Protein AF-A0A1Q9NQ92-F1 (afdb_monomer)

Solvent-accessible surface area (backbone atoms only — not comparable to full-atom values): 10234 Å² total; per-residue (Å²): 131,84,76,80,77,66,77,66,47,80,67,36,69,67,84,85,72,80,72,54,91,53,100,68,76,60,47,76,57,70,84,68,67,67,90,78,45,31,39,32,42,32,38,29,37,62,79,36,66,36,30,57,55,41,47,64,58,51,36,50,50,38,64,77,36,49,90,51,38,44,52,38,37,36,24,55,42,76,92,43,44,67,62,83,65,72,94,63,80,86,64,61,66,74,73,89,58,76,53,53,75,43,55,57,46,50,68,72,57,41,54,44,62,63,59,53,40,29,25,27,36,36,35,23,55,92,48,22,29,56,35,46,20,23,52,45,77,31,46,84,45,71,94,68,48,84,42,54,49,44,59,55,44,53,54,24,56,77,68,74,48,88,70,81,46,64,45,83,52,62,59,50,53,41,57,128

Nearest PDB structures (foldseek):
  2cvb-assembly1_A  TM=7.098E-01  e=5.828E-10  Thermus thermophilus HB8
  2b5y-assembly1_A  TM=7.052E-01  e=3.049E-04  Bacillus subtilis
  4tr4-assembly1_A  TM=6.370E-01  e=1.023E-04  Mus musculus
  9h48-assembly1_A  TM=5.264E-01  e=1.241E-04  Mus musculus
  3fkf-assembly1_D  TM=6.258E-01  e=1.113E-02  Bacteroides fragilis NCTC 9343

Radius of gyration: 15.55 Å; Cα contacts (8 Å, |Δi|>4): 315; chains: 1; bounding box: 39×49×39 Å

Sequence (176 aa):
MSLLVFLMKIGDDLIIFDRLKSSLYYRKHDFVTGAWKHLVLIFLHPKCQFSKKIIEELNYIQIRFNEHIEIIGLQIPLNAITNNFTNSNDQEINNNLNFKILDNVPIEIIAKYEISIIPQALVFKNKKLVYKGAINDNPLEPEKIKHHYLTEVLEKIMRNLKFVPFYPPIGTKLEN

pLDDT: mean 82.67, std 18.42, range [35.81, 98.56]

Structure (mmCIF, N/CA/C/O backbone):
data_AF-A0A1Q9NQ92-F1
#
_entry.id   AF-A0A1Q9NQ92-F1
#
loop_
_atom_site.group_PDB
_atom_site.id
_atom_site.type_symbol
_atom_site.label_atom_id
_atom_site.label_alt_id
_atom_site.label_comp_id
_atom_site.label_asym_id
_atom_site.label_entity_id
_atom_site.label_seq_id
_atom_site.pdbx_PDB_ins_code
_atom_site.Cartn_x
_atom_site.Cartn_y
_atom_site.Cartn_z
_atom_site.occupancy
_atom_site.B_iso_or_equiv
_atom_site.auth_seq_id
_atom_site.auth_comp_id
_atom_site.auth_asym_id
_atom_site.auth_atom_id
_atom_site.pdbx_PDB_model_num
ATOM 1 N N . MET A 1 1 ? -7.977 -31.310 -9.281 1.00 39.22 1 MET A N 1
ATOM 2 C CA . MET A 1 1 ? -8.198 -30.717 -7.946 1.00 39.22 1 MET A CA 1
ATOM 3 C C . MET A 1 1 ? -8.207 -29.209 -8.150 1.00 39.22 1 MET A C 1
ATOM 5 O O . MET A 1 1 ? -7.150 -28.637 -8.368 1.00 39.22 1 MET A O 1
ATOM 9 N N . SER A 1 2 ? -9.391 -28.600 -8.275 1.00 37.31 2 SER A N 1
ATOM 10 C CA . SER A 1 2 ? -9.513 -27.159 -8.538 1.00 37.31 2 SER A CA 1
ATOM 11 C C . SER A 1 2 ? -8.993 -26.402 -7.322 1.00 37.31 2 SER A C 1
ATOM 13 O O . SER A 1 2 ? -9.604 -26.480 -6.257 1.00 37.31 2 SER A O 1
ATOM 15 N N . LEU A 1 3 ? -7.864 -25.702 -7.459 1.00 40.69 3 LEU A N 1
ATOM 16 C CA . LEU A 1 3 ? -7.490 -24.674 -6.498 1.00 40.69 3 LEU A CA 1
ATOM 17 C C . LEU A 1 3 ? -8.587 -23.610 -6.555 1.00 40.69 3 LEU A C 1
ATOM 19 O O . LEU A 1 3 ? -8.708 -22.889 -7.543 1.00 40.69 3 LEU A O 1
ATOM 23 N N . LEU A 1 4 ? -9.417 -23.545 -5.512 1.00 42.97 4 LEU A N 1
ATOM 24 C CA . LEU A 1 4 ? -10.210 -22.355 -5.247 1.00 42.97 4 LEU A CA 1
ATOM 25 C C . LEU A 1 4 ? -9.204 -21.214 -5.075 1.00 42.97 4 LEU A C 1
ATOM 27 O O . LEU A 1 4 ? -8.501 -21.146 -4.066 1.00 42.97 4 LEU A O 1
ATOM 31 N N . VAL A 1 5 ? -9.087 -20.361 -6.088 1.00 54.12 5 VAL A N 1
ATOM 32 C CA . VAL A 1 5 ? -8.317 -19.127 -5.976 1.00 54.12 5 VAL A CA 1
ATOM 33 C C . VAL A 1 5 ? -9.093 -18.246 -5.005 1.00 54.12 5 VAL A C 1
ATOM 35 O O . VAL A 1 5 ? -10.195 -17.789 -5.307 1.00 54.12 5 VAL A O 1
ATOM 38 N N . PHE A 1 6 ? -8.569 -18.103 -3.789 1.00 59.38 6 PHE A N 1
ATOM 39 C CA . PHE A 1 6 ? -9.121 -17.189 -2.800 1.00 59.38 6 PHE A CA 1
ATOM 40 C C . PHE A 1 6 ? -8.839 -15.764 -3.277 1.00 59.38 6 PHE A C 1
ATOM 42 O O . PHE A 1 6 ? -7.684 -15.354 -3.359 1.00 59.38 6 PHE A O 1
ATOM 49 N N . LEU A 1 7 ? -9.906 -15.061 -3.643 1.00 71.12 7 LEU A N 1
ATOM 50 C CA . LEU A 1 7 ? -9.873 -13.704 -4.172 1.00 71.12 7 LEU A CA 1
ATOM 51 C C . LEU A 1 7 ? -10.109 -12.714 -3.027 1.00 71.12 7 LEU A C 1
ATOM 53 O O . LEU A 1 7 ? -11.206 -12.721 -2.463 1.00 71.12 7 LEU A O 1
ATOM 57 N N . MET A 1 8 ? -9.104 -11.903 -2.670 1.00 85.75 8 MET A N 1
ATOM 58 C CA . MET A 1 8 ? -9.193 -10.987 -1.530 1.00 85.75 8 MET A CA 1
ATOM 59 C C . MET A 1 8 ? -10.115 -9.790 -1.800 1.00 85.75 8 MET A C 1
ATOM 61 O O . MET A 1 8 ? -9.857 -8.953 -2.664 1.00 85.75 8 MET A O 1
ATOM 65 N N . LYS A 1 9 ? -11.159 -9.655 -0.986 1.00 92.06 9 LYS A N 1
ATOM 66 C CA . LYS A 1 9 ? -12.220 -8.651 -1.102 1.00 92.06 9 LYS A CA 1
ATOM 67 C C . LYS A 1 9 ? -12.279 -7.738 0.114 1.00 92.06 9 LYS A C 1
ATOM 69 O O . LYS A 1 9 ? -11.769 -8.036 1.191 1.00 92.06 9 LYS A O 1
ATOM 74 N N . ILE A 1 10 ? -12.945 -6.599 -0.054 1.00 94.88 10 ILE A N 1
ATOM 75 C CA . ILE A 1 10 ? -13.286 -5.713 1.063 1.00 94.88 10 ILE A CA 1
ATOM 76 C C . ILE A 1 10 ? -14.052 -6.517 2.123 1.00 94.88 10 ILE A C 1
ATOM 78 O O . ILE A 1 10 ? -15.024 -7.198 1.804 1.00 94.88 10 ILE A O 1
ATOM 82 N N . GLY A 1 11 ? -13.613 -6.428 3.377 1.00 93.69 11 GLY A N 1
ATOM 83 C CA . GLY A 1 11 ? -14.119 -7.212 4.503 1.00 93.69 11 GLY A CA 1
ATOM 84 C C . GLY A 1 11 ? -13.330 -8.492 4.797 1.00 93.69 11 GLY A C 1
ATOM 85 O O . GLY A 1 11 ? -13.538 -9.086 5.859 1.00 93.69 11 GLY A O 1
ATOM 86 N N . ASP A 1 12 ? -12.402 -8.897 3.931 1.00 92.62 12 ASP A N 1
ATOM 87 C CA . ASP A 1 12 ? -11.538 -10.041 4.211 1.00 92.62 12 ASP A CA 1
ATOM 88 C C . ASP A 1 12 ? -10.504 -9.711 5.285 1.00 92.62 12 ASP A C 1
ATOM 90 O O . ASP A 1 12 ? -10.106 -8.558 5.484 1.00 92.62 12 ASP A O 1
ATOM 94 N N . ASP A 1 13 ? -10.081 -10.747 6.002 1.00 90.19 13 ASP A N 1
ATOM 95 C CA . ASP A 1 13 ? -9.064 -10.628 7.035 1.00 90.19 13 ASP A CA 1
ATOM 96 C C . ASP A 1 13 ? -7.668 -10.435 6.440 1.00 90.19 13 ASP A C 1
ATOM 98 O O . ASP A 1 13 ? -7.316 -11.006 5.408 1.00 90.19 13 ASP A O 1
ATOM 102 N N . LEU A 1 14 ? -6.848 -9.658 7.145 1.00 88.19 14 LEU A N 1
ATOM 103 C CA . LEU A 1 14 ? -5.422 -9.525 6.889 1.00 88.19 14 LEU A CA 1
ATOM 104 C C . LEU A 1 14 ? -4.772 -10.911 6.806 1.00 88.19 14 LEU A C 1
ATOM 106 O O . LEU A 1 14 ? -4.834 -11.702 7.751 1.00 88.19 14 LEU A O 1
ATOM 110 N N . ILE A 1 15 ? -4.088 -11.176 5.696 1.00 84.81 15 ILE A N 1
ATOM 111 C CA . ILE A 1 15 ? -3.348 -12.418 5.500 1.00 84.81 15 ILE A CA 1
ATOM 112 C C . ILE A 1 15 ? -1.990 -12.263 6.180 1.00 84.81 15 ILE A C 1
ATOM 114 O O . ILE A 1 15 ? -1.120 -11.529 5.714 1.00 84.81 15 ILE A O 1
ATOM 118 N N . ILE A 1 16 ? -1.807 -12.962 7.296 1.00 71.62 16 ILE A N 1
ATOM 119 C CA . ILE A 1 16 ? -0.539 -12.980 8.031 1.00 71.62 16 ILE A CA 1
ATOM 120 C C . ILE A 1 16 ? 0.418 -13.965 7.349 1.00 71.62 16 ILE A C 1
ATOM 122 O O . ILE A 1 16 ? 0.023 -15.079 7.002 1.00 71.62 16 ILE A O 1
ATOM 126 N N . PHE A 1 17 ? 1.679 -13.572 7.181 1.00 70.25 17 PHE A N 1
ATOM 127 C CA . PHE A 1 17 ? 2.733 -14.423 6.632 1.00 70.25 17 PHE A CA 1
ATOM 128 C C . PHE A 1 17 ? 4.022 -14.290 7.453 1.00 70.25 17 PHE A C 1
ATOM 130 O O . PHE A 1 17 ? 4.443 -13.189 7.782 1.00 70.25 17 PHE A O 1
ATOM 137 N N . ASP A 1 18 ? 4.639 -15.429 7.785 1.00 56.34 18 ASP A N 1
ATOM 138 C CA . ASP A 1 18 ? 5.741 -15.533 8.763 1.00 56.34 18 ASP A CA 1
ATOM 139 C C . ASP A 1 18 ? 7.148 -15.588 8.119 1.00 56.34 18 ASP A C 1
ATOM 141 O O . ASP A 1 18 ? 8.107 -16.037 8.745 1.00 56.34 18 ASP A O 1
ATOM 145 N N . ARG A 1 19 ? 7.313 -15.201 6.847 1.00 51.47 19 ARG A N 1
ATOM 146 C CA . ARG A 1 19 ? 8.596 -15.376 6.138 1.00 51.47 19 ARG A CA 1
ATOM 147 C C . ARG A 1 19 ? 8.991 -14.173 5.302 1.00 51.47 19 ARG A C 1
ATOM 149 O O . ARG A 1 19 ? 8.616 -14.098 4.137 1.00 51.47 19 ARG A O 1
ATOM 156 N N . LEU A 1 20 ? 9.834 -13.315 5.866 1.00 51.12 20 LEU A N 1
ATOM 157 C CA . LEU A 1 20 ? 10.654 -12.367 5.114 1.00 51.12 20 LEU A CA 1
ATOM 158 C C . LEU A 1 20 ? 12.074 -12.415 5.675 1.00 51.12 20 LEU A C 1
ATOM 160 O O . LEU A 1 20 ? 12.278 -12.483 6.883 1.00 51.12 20 LEU A O 1
ATOM 164 N N . LYS A 1 21 ? 13.057 -12.473 4.779 1.00 38.94 21 LYS A N 1
ATOM 165 C CA . LYS A 1 21 ? 14.461 -12.784 5.081 1.00 38.94 21 LYS A CA 1
ATOM 166 C C . LYS A 1 21 ? 15.296 -11.531 5.397 1.00 38.94 21 LYS A C 1
ATOM 168 O O . LYS A 1 21 ? 16.507 -11.562 5.201 1.00 38.94 21 LYS A O 1
ATOM 173 N N . SER A 1 22 ? 14.675 -10.441 5.853 1.00 39.91 22 SER A N 1
ATOM 174 C CA . SER A 1 22 ? 15.387 -9.256 6.346 1.00 39.91 22 SER A CA 1
ATOM 175 C C . SER A 1 22 ? 15.465 -9.286 7.875 1.00 39.91 22 SER A C 1
ATOM 177 O O . SER A 1 22 ? 14.692 -9.967 8.544 1.00 39.91 22 SER A O 1
ATOM 179 N N . SER A 1 23 ? 16.428 -8.571 8.446 1.00 35.81 23 SER A N 1
ATOM 180 C CA . SER A 1 23 ? 16.732 -8.494 9.884 1.00 35.81 23 SER A CA 1
ATOM 181 C C . SER A 1 23 ? 15.588 -7.972 10.777 1.00 35.81 23 SER A C 1
ATOM 183 O O . SER A 1 23 ? 15.764 -7.870 11.990 1.00 35.81 23 SER A O 1
ATOM 185 N N . LEU A 1 24 ? 14.409 -7.689 10.213 1.00 41.94 24 LEU A N 1
ATOM 186 C CA . LEU A 1 24 ? 13.166 -7.403 10.921 1.00 41.94 24 LEU A CA 1
ATOM 187 C C . LEU A 1 24 ? 12.203 -8.590 10.789 1.00 41.94 24 LEU A C 1
ATOM 189 O O . LEU A 1 24 ? 11.412 -8.686 9.852 1.00 41.94 24 LEU A O 1
ATOM 193 N N . TYR A 1 25 ? 12.247 -9.489 11.771 1.00 41.66 25 TYR A N 1
ATOM 194 C CA . TYR A 1 25 ? 11.224 -10.515 11.944 1.00 41.66 25 TYR A CA 1
ATOM 195 C C . TYR A 1 25 ? 9.915 -9.847 12.375 1.00 41.66 25 TYR A C 1
ATOM 197 O O . TYR A 1 25 ? 9.734 -9.602 13.563 1.00 41.66 25 TYR A O 1
ATOM 205 N N . TYR A 1 26 ? 8.994 -9.598 11.443 1.00 46.09 26 TYR A N 1
ATOM 206 C CA . TYR A 1 26 ? 7.586 -9.486 11.815 1.00 46.09 26 TYR A CA 1
ATOM 207 C C . TYR A 1 26 ? 7.093 -10.888 12.162 1.00 46.09 26 TYR A C 1
ATOM 209 O O . TYR A 1 26 ? 6.835 -11.711 11.284 1.00 46.09 26 TYR A O 1
ATOM 217 N N . ARG A 1 27 ? 7.005 -11.191 13.455 1.00 50.34 27 ARG A N 1
ATOM 218 C CA . ARG A 1 27 ? 6.269 -12.370 13.913 1.00 50.34 27 ARG A CA 1
ATOM 219 C C . ARG A 1 27 ? 4.782 -12.077 13.740 1.00 50.34 27 ARG A C 1
ATOM 221 O O . ARG A 1 27 ? 4.351 -10.938 13.893 1.00 50.34 27 ARG A O 1
ATOM 228 N N . LYS A 1 28 ? 3.958 -13.116 13.581 1.00 48.12 28 LYS A N 1
ATOM 229 C CA . LYS A 1 28 ? 2.501 -13.059 13.820 1.00 48.12 28 LYS A CA 1
ATOM 230 C C . LYS A 1 28 ? 2.105 -12.205 15.040 1.00 48.12 28 LYS A C 1
ATOM 232 O O . LYS A 1 28 ? 1.021 -11.640 15.047 1.00 48.12 28 LYS A O 1
ATOM 237 N N . HIS A 1 29 ? 2.970 -12.099 16.052 1.00 43.72 29 HIS A N 1
ATOM 238 C CA . HIS A 1 29 ? 2.788 -11.268 17.242 1.00 43.72 29 HIS A CA 1
ATOM 239 C C . HIS A 1 29 ? 2.795 -9.749 16.972 1.00 43.72 29 HIS A C 1
ATOM 241 O O . HIS A 1 29 ? 2.001 -9.037 17.574 1.00 43.72 29 HIS A O 1
ATOM 247 N N . ASP A 1 30 ? 3.590 -9.256 16.021 1.00 53.62 30 ASP A N 1
ATOM 248 C CA . ASP A 1 30 ? 3.722 -7.817 15.731 1.00 53.62 30 ASP A CA 1
ATOM 249 C C . ASP A 1 30 ? 2.479 -7.252 15.025 1.00 53.62 30 ASP A C 1
ATOM 251 O O . ASP A 1 30 ? 2.124 -6.092 15.201 1.00 53.62 30 ASP A O 1
ATOM 255 N N . PHE A 1 31 ? 1.734 -8.106 14.315 1.00 53.66 31 PHE A N 1
ATOM 256 C CA . PHE A 1 31 ? 0.388 -7.800 13.813 1.00 53.66 31 PHE A CA 1
ATOM 257 C C . PHE A 1 31 ? -0.713 -8.027 14.860 1.00 53.66 31 PHE A C 1
ATOM 259 O O . PHE A 1 31 ? -1.897 -7.914 14.533 1.00 53.66 31 PHE A O 1
ATOM 266 N N . VAL A 1 32 ? -0.371 -8.470 16.077 1.00 50.75 32 VAL A N 1
ATOM 267 C CA . VAL A 1 32 ? -1.335 -8.983 17.064 1.00 50.75 32 VAL A CA 1
ATOM 268 C C . VAL A 1 32 ? -1.295 -8.267 18.417 1.00 50.75 32 VAL A C 1
ATOM 270 O O . VAL A 1 32 ? -2.297 -8.317 19.130 1.00 50.75 32 VAL A O 1
ATOM 273 N N . THR A 1 33 ? -0.230 -7.543 18.765 1.00 44.72 33 THR A N 1
ATOM 274 C CA . THR A 1 33 ? -0.124 -6.890 20.080 1.00 44.72 33 THR A CA 1
ATOM 275 C C . THR A 1 33 ? 0.356 -5.443 20.003 1.00 44.72 33 THR A C 1
ATOM 277 O O . THR A 1 33 ? 1.548 -5.166 19.941 1.00 44.72 33 THR A O 1
ATOM 280 N N . GLY A 1 34 ? -0.600 -4.518 20.075 1.00 48.47 34 GLY A N 1
ATOM 281 C CA . GLY A 1 34 ? -0.402 -3.083 20.279 1.00 48.47 34 GLY A CA 1
ATOM 282 C C . GLY A 1 34 ? -1.750 -2.361 20.226 1.00 48.47 34 GLY A C 1
ATOM 283 O O . GLY A 1 34 ? -2.695 -2.889 19.645 1.00 48.47 34 GLY A O 1
ATOM 284 N N . ALA A 1 35 ? -1.880 -1.1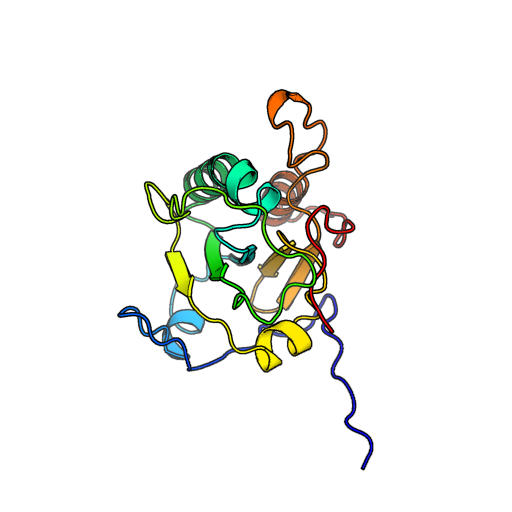81 20.841 1.00 52.34 35 ALA A N 1
ATOM 285 C CA . ALA A 1 35 ? -3.036 -0.308 20.617 1.00 52.34 35 ALA A CA 1
ATOM 286 C C . ALA A 1 35 ? -3.166 -0.065 19.099 1.00 52.34 35 ALA A C 1
ATOM 288 O O . ALA A 1 35 ? -2.243 0.447 18.470 1.00 52.34 35 ALA A O 1
ATOM 289 N N . TRP A 1 36 ? -4.236 -0.575 18.489 1.00 60.94 36 TRP A N 1
ATOM 290 C CA . TRP A 1 36 ? -4.220 -0.967 17.079 1.00 60.94 36 TRP A CA 1
ATOM 291 C C . TRP A 1 36 ? -4.242 0.232 16.138 1.00 60.94 36 TRP A C 1
ATOM 293 O O . TRP A 1 36 ? -5.297 0.811 15.876 1.00 60.94 36 TRP A O 1
ATOM 303 N N . LYS A 1 37 ? -3.085 0.544 15.560 1.00 75.06 37 LYS A N 1
ATOM 304 C CA . LYS A 1 37 ? -3.014 1.375 14.362 1.00 75.06 37 LYS A CA 1
ATOM 305 C C . LYS A 1 37 ? -3.660 0.636 13.188 1.00 75.06 37 LYS A C 1
ATOM 307 O O . LYS A 1 37 ? -3.570 -0.588 13.082 1.00 75.06 37 LYS A O 1
ATOM 312 N N . HIS A 1 38 ? -4.345 1.358 12.307 1.00 90.62 38 HIS A N 1
ATOM 313 C CA . HIS A 1 38 ? -4.769 0.804 11.024 1.00 90.62 38 HIS A CA 1
ATOM 314 C C . HIS A 1 38 ? -3.527 0.471 10.198 1.00 90.62 38 HIS A C 1
ATOM 316 O O . HIS A 1 38 ? -2.578 1.250 10.147 1.00 90.62 38 HIS A O 1
ATOM 322 N N . LEU A 1 39 ? -3.520 -0.692 9.561 1.00 92.50 39 LEU A N 1
ATOM 323 C CA . LEU A 1 39 ? -2.362 -1.146 8.803 1.00 92.50 39 LEU A CA 1
ATOM 324 C C . LEU A 1 39 ? -2.530 -0.762 7.337 1.00 92.50 39 LEU A C 1
ATOM 326 O O . LEU A 1 39 ? -3.580 -1.013 6.750 1.00 92.50 39 LEU A O 1
ATOM 330 N N . VAL A 1 40 ? -1.493 -0.193 6.740 1.00 95.88 40 VAL A N 1
ATOM 331 C CA . VAL A 1 40 ? -1.448 0.141 5.319 1.00 95.88 40 VAL A CA 1
ATOM 332 C C . VAL A 1 40 ? -0.317 -0.652 4.679 1.00 95.88 40 VAL A C 1
ATOM 334 O O . VAL A 1 40 ? 0.854 -0.403 4.946 1.00 95.88 40 VAL A O 1
ATOM 337 N N . LEU A 1 41 ? -0.659 -1.616 3.833 1.00 95.62 41 LEU A N 1
ATOM 338 C CA . LEU A 1 41 ? 0.312 -2.358 3.037 1.00 95.62 41 LEU A CA 1
ATOM 339 C C . LEU A 1 41 ? 0.484 -1.671 1.685 1.00 95.62 41 LEU A C 1
ATOM 341 O O . LEU A 1 41 ? -0.508 -1.404 1.007 1.00 95.62 41 LEU A O 1
ATOM 345 N N . ILE A 1 42 ? 1.726 -1.421 1.279 1.00 97.06 42 ILE A N 1
ATOM 346 C CA . ILE A 1 42 ? 2.048 -0.847 -0.030 1.00 97.06 42 ILE A CA 1
ATOM 347 C C . ILE A 1 42 ? 2.903 -1.834 -0.813 1.00 97.06 42 ILE A C 1
ATOM 349 O O . ILE A 1 42 ? 4.079 -2.009 -0.511 1.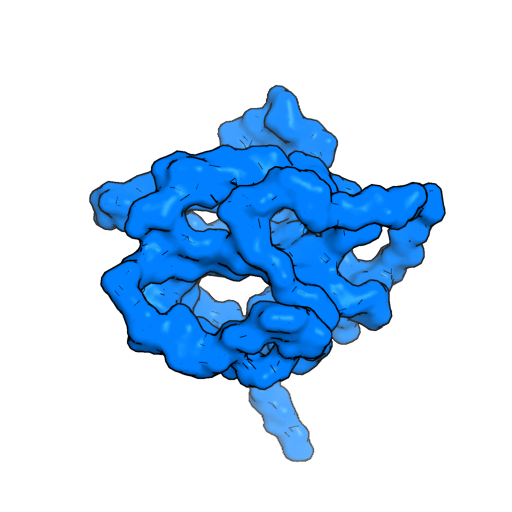00 97.06 42 ILE A O 1
ATOM 353 N N . PHE A 1 43 ? 2.342 -2.444 -1.850 1.00 95.50 43 PHE A N 1
ATOM 354 C CA . PHE A 1 43 ? 3.113 -3.281 -2.765 1.00 95.50 43 PHE A CA 1
ATOM 355 C C . PHE A 1 43 ? 3.886 -2.401 -3.743 1.00 95.50 43 PHE A C 1
ATOM 357 O O . PHE A 1 43 ? 3.299 -1.532 -4.389 1.00 95.50 43 PHE A O 1
ATOM 364 N N . LEU A 1 44 ? 5.199 -2.601 -3.834 1.00 93.88 44 LEU A N 1
ATOM 365 C CA . LEU A 1 44 ? 6.112 -1.743 -4.591 1.00 93.88 44 LEU A CA 1
ATOM 366 C C . LEU A 1 44 ? 7.317 -2.522 -5.128 1.00 93.88 44 LEU A C 1
ATOM 368 O O . LEU A 1 44 ? 7.547 -3.670 -4.759 1.00 93.88 44 LEU A O 1
ATOM 372 N N . HIS A 1 45 ? 8.106 -1.895 -5.999 1.00 91.19 45 HIS A N 1
ATOM 373 C CA . HIS A 1 45 ? 9.395 -2.437 -6.426 1.00 91.19 45 HIS A CA 1
ATOM 374 C C . HIS A 1 45 ? 10.411 -1.307 -6.646 1.00 91.19 45 HIS A C 1
ATOM 376 O O . HIS A 1 45 ? 10.066 -0.328 -7.311 1.00 91.19 45 HIS A O 1
ATOM 382 N N . PRO A 1 46 ? 11.675 -1.439 -6.194 1.00 87.25 46 PRO A N 1
ATOM 383 C CA . PRO A 1 46 ? 12.700 -0.408 -6.354 1.00 87.25 46 PRO A CA 1
ATOM 384 C C . PRO A 1 46 ? 12.909 0.059 -7.781 1.00 87.25 46 PRO A C 1
ATOM 386 O O . PRO A 1 46 ? 13.070 1.242 -8.015 1.00 87.25 46 PRO A O 1
ATOM 389 N N . LYS A 1 47 ? 12.858 -0.841 -8.760 1.00 85.94 47 LYS A N 1
ATOM 390 C CA . LYS A 1 47 ? 13.045 -0.487 -10.176 1.00 85.94 47 LYS A CA 1
ATOM 391 C C . LYS A 1 47 ? 11.802 0.124 -10.847 1.00 85.94 47 LYS A C 1
ATOM 393 O O . LYS A 1 47 ? 11.894 0.600 -11.973 1.00 85.94 47 LYS A O 1
ATOM 398 N N . CYS A 1 48 ? 10.648 0.156 -10.174 1.00 88.25 48 CYS A N 1
ATOM 399 C CA . CYS A 1 48 ? 9.417 0.721 -10.724 1.00 88.25 48 CYS A CA 1
ATOM 400 C C . CYS A 1 48 ? 9.381 2.244 -10.533 1.00 88.25 48 CYS A C 1
ATOM 402 O O . CYS A 1 48 ? 9.352 2.736 -9.407 1.00 88.25 48 CYS A O 1
ATOM 404 N N . GLN A 1 49 ? 9.339 3.003 -11.634 1.00 90.94 49 GLN A N 1
ATOM 405 C CA . GLN A 1 49 ? 9.275 4.470 -11.588 1.00 90.94 49 GLN A CA 1
ATOM 406 C C . GLN A 1 49 ? 8.045 4.973 -10.823 1.00 90.94 49 GLN A C 1
ATOM 408 O O . GLN A 1 49 ? 8.161 5.917 -10.045 1.00 90.94 49 GLN A O 1
ATOM 413 N N . PHE A 1 50 ? 6.897 4.312 -10.991 1.00 93.38 50 PHE A N 1
ATOM 414 C CA . PHE A 1 50 ? 5.684 4.626 -10.240 1.00 93.38 50 PHE A CA 1
ATOM 415 C C . PHE A 1 50 ? 5.904 4.452 -8.733 1.00 93.38 50 PHE A C 1
ATOM 417 O O . PHE A 1 50 ? 5.587 5.349 -7.961 1.00 93.38 50 PHE A O 1
ATOM 424 N N . SER A 1 51 ? 6.517 3.339 -8.310 1.00 93.06 51 SER A N 1
ATOM 425 C CA . SER A 1 51 ? 6.853 3.108 -6.901 1.00 93.06 51 SER A CA 1
ATOM 426 C C . SER A 1 51 ? 7.817 4.156 -6.349 1.00 93.06 51 SER A C 1
ATOM 428 O O . SER A 1 51 ? 7.597 4.633 -5.243 1.00 93.06 51 SER A O 1
ATOM 430 N N . LYS A 1 52 ? 8.849 4.553 -7.108 1.00 91.38 52 LYS A N 1
ATOM 431 C CA . LYS A 1 52 ? 9.801 5.592 -6.676 1.00 91.38 52 LYS A CA 1
ATOM 432 C C . LYS A 1 52 ? 9.123 6.946 -6.464 1.00 91.38 52 LYS A C 1
ATOM 434 O O . LYS A 1 52 ? 9.433 7.648 -5.508 1.00 91.38 52 LYS A O 1
ATOM 439 N N . LYS A 1 53 ? 8.219 7.329 -7.366 1.00 92.94 53 LYS A N 1
ATOM 440 C CA . LYS A 1 53 ? 7.614 8.667 -7.371 1.00 92.94 53 LYS A CA 1
ATOM 441 C C . LYS A 1 53 ? 6.595 8.894 -6.253 1.00 92.94 53 LYS A C 1
ATOM 443 O O . LYS A 1 53 ? 6.417 10.035 -5.849 1.00 92.94 53 LYS A O 1
ATOM 448 N N . ILE A 1 54 ? 5.994 7.836 -5.707 1.00 94.19 54 ILE A N 1
ATOM 449 C CA . ILE A 1 54 ? 5.032 7.957 -4.600 1.00 94.19 54 ILE A CA 1
ATOM 450 C C . ILE A 1 54 ? 5.676 7.987 -3.202 1.00 94.19 54 ILE A C 1
ATOM 452 O O . ILE A 1 54 ? 4.970 8.179 -2.217 1.00 94.19 54 ILE A O 1
ATOM 456 N N . ILE A 1 55 ? 6.993 7.776 -3.075 1.00 93.88 55 ILE A N 1
ATOM 457 C CA . ILE A 1 55 ? 7.653 7.618 -1.765 1.00 93.88 55 ILE A CA 1
ATOM 458 C C . ILE A 1 55 ? 7.495 8.850 -0.872 1.00 93.88 55 ILE A C 1
ATOM 460 O O . ILE A 1 55 ? 7.227 8.710 0.320 1.00 93.88 55 ILE A O 1
ATOM 464 N N . GLU A 1 56 ? 7.618 10.050 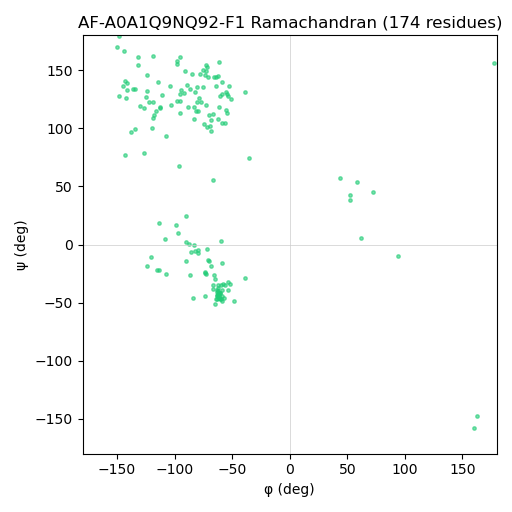-1.436 1.00 93.12 56 GLU A N 1
ATOM 465 C CA . GLU A 1 56 ? 7.462 11.291 -0.674 1.00 93.12 56 GLU A CA 1
ATOM 466 C C . GLU A 1 56 ? 6.039 11.441 -0.112 1.00 93.12 56 GLU A C 1
ATOM 468 O O . GLU A 1 56 ? 5.866 11.780 1.059 1.00 93.12 56 GLU A O 1
ATOM 473 N N . GLU A 1 57 ? 5.021 11.086 -0.901 1.00 95.81 57 GLU A N 1
ATOM 474 C CA . GLU A 1 57 ? 3.630 11.064 -0.442 1.00 95.81 57 GLU A CA 1
ATOM 475 C C . GLU A 1 57 ? 3.427 10.039 0.681 1.00 95.81 57 GLU A C 1
ATOM 477 O O . GLU A 1 57 ? 2.815 10.355 1.699 1.00 95.81 57 GLU A O 1
ATOM 482 N N . LEU A 1 58 ? 3.989 8.832 0.560 1.00 96.75 58 LEU A N 1
ATOM 483 C CA . LEU A 1 58 ? 3.906 7.820 1.619 1.00 96.75 58 LEU A CA 1
ATOM 484 C C . LEU A 1 58 ? 4.603 8.273 2.908 1.00 96.75 58 LEU A C 1
ATOM 486 O O . LEU A 1 58 ? 4.080 8.058 4.001 1.00 96.75 58 LEU A O 1
ATOM 490 N N . ASN A 1 59 ? 5.753 8.940 2.794 1.00 95.38 59 ASN A N 1
ATOM 491 C CA . ASN A 1 59 ? 6.448 9.534 3.931 1.00 95.38 59 ASN A CA 1
ATOM 492 C C . ASN A 1 59 ? 5.596 10.602 4.616 1.00 95.38 59 ASN A C 1
ATOM 494 O O . ASN A 1 59 ? 5.509 10.614 5.846 1.00 95.38 59 ASN A O 1
ATOM 498 N N . TYR A 1 60 ? 4.951 11.468 3.834 1.00 95.88 60 TYR A N 1
ATOM 499 C CA . TYR A 1 60 ? 4.027 12.469 4.350 1.00 95.88 60 TYR A CA 1
ATOM 500 C C . TYR A 1 60 ? 2.833 11.823 5.066 1.00 95.88 60 TYR A C 1
ATOM 502 O O . TYR A 1 60 ? 2.511 12.208 6.190 1.00 95.88 60 TYR A O 1
ATOM 510 N N . ILE A 1 61 ? 2.215 10.800 4.467 1.00 97.06 61 ILE A N 1
ATOM 511 C CA . ILE A 1 61 ? 1.100 10.054 5.063 1.00 97.06 61 ILE A CA 1
ATOM 512 C C . ILE A 1 61 ? 1.536 9.405 6.387 1.00 97.06 61 ILE A C 1
ATOM 514 O O . ILE A 1 61 ? 0.841 9.545 7.395 1.00 97.06 61 ILE A O 1
ATOM 518 N N . GLN A 1 62 ? 2.697 8.743 6.421 1.00 94.94 62 GLN A N 1
ATOM 519 C CA . GLN A 1 62 ? 3.208 8.110 7.637 1.00 94.94 62 GLN A CA 1
ATOM 520 C C . GLN A 1 62 ? 3.473 9.127 8.747 1.00 94.94 62 GLN A C 1
ATOM 522 O O . GLN A 1 62 ? 3.164 8.827 9.894 1.00 94.94 62 GLN A O 1
ATOM 527 N N . ILE A 1 63 ? 4.012 10.312 8.435 1.00 95.31 63 ILE A N 1
ATOM 528 C CA . ILE A 1 63 ? 4.193 11.389 9.421 1.00 95.31 63 ILE A CA 1
ATOM 529 C C . ILE A 1 63 ? 2.831 11.881 9.918 1.00 95.31 63 ILE A C 1
ATOM 531 O O . ILE A 1 63 ? 2.594 11.931 11.122 1.00 95.31 63 ILE A O 1
ATOM 535 N N . ARG A 1 64 ? 1.926 12.219 8.993 1.00 96.31 64 ARG A N 1
ATOM 536 C CA . ARG A 1 64 ? 0.628 12.841 9.289 1.00 96.31 64 ARG A CA 1
ATOM 537 C C . ARG A 1 64 ? -0.274 11.963 10.149 1.00 96.31 64 ARG A C 1
ATOM 539 O O . ARG A 1 64 ? -1.014 12.479 10.980 1.00 96.31 64 ARG A O 1
ATOM 546 N N . PHE A 1 65 ? -0.242 10.654 9.928 1.00 94.69 65 PHE A N 1
ATOM 547 C CA . PHE A 1 65 ? -1.114 9.700 10.606 1.00 94.69 65 PHE A CA 1
ATOM 548 C C . PHE A 1 65 ? -0.344 8.750 11.532 1.00 94.69 65 PHE A C 1
ATOM 550 O O . PHE A 1 65 ? -0.878 7.703 11.893 1.00 94.69 65 PHE A O 1
ATOM 557 N N . ASN A 1 66 ? 0.887 9.087 11.935 1.00 90.56 66 ASN A N 1
ATOM 558 C CA . ASN A 1 66 ? 1.785 8.197 12.685 1.00 90.56 66 ASN A CA 1
ATOM 559 C C . ASN A 1 66 ? 1.160 7.579 13.946 1.00 90.56 66 ASN A C 1
ATOM 561 O O . ASN A 1 66 ? 1.485 6.445 14.280 1.00 90.56 66 ASN A O 1
ATOM 565 N N . GLU A 1 67 ? 0.278 8.287 14.646 1.00 90.31 67 GLU A N 1
ATOM 566 C CA . GLU A 1 67 ? -0.413 7.807 15.848 1.00 90.31 67 GLU A CA 1
ATOM 567 C C . GLU A 1 67 ? -1.508 6.780 15.542 1.00 90.31 67 GLU A C 1
ATOM 569 O O . GLU A 1 67 ? -1.820 5.945 16.387 1.00 90.31 67 GLU A O 1
ATOM 574 N N . HIS A 1 68 ? -2.049 6.797 14.324 1.00 91.19 68 HIS A N 1
ATOM 575 C CA . HIS A 1 68 ? -3.253 6.060 13.950 1.00 91.19 68 HIS A CA 1
ATOM 576 C C . HIS A 1 68 ? -3.006 4.968 12.915 1.00 91.19 68 HIS A C 1
ATOM 578 O O . HIS A 1 68 ? -3.819 4.049 12.813 1.00 91.19 68 HIS A O 1
ATOM 584 N N . ILE A 1 69 ? -1.923 5.058 12.138 1.00 91.75 69 ILE A N 1
ATOM 585 C CA . ILE A 1 69 ? -1.601 4.093 11.087 1.00 91.75 69 ILE A CA 1
ATOM 586 C C . ILE A 1 69 ? -0.146 3.628 11.149 1.00 91.75 69 ILE A C 1
ATOM 588 O O . ILE A 1 69 ? 0.748 4.351 11.595 1.00 91.75 69 ILE A O 1
ATOM 592 N N . GLU A 1 70 ? 0.090 2.435 10.618 1.00 91.81 70 GLU A N 1
ATOM 593 C CA . GLU A 1 70 ? 1.421 1.943 10.266 1.00 91.81 70 GLU A CA 1
ATOM 594 C C . GLU A 1 70 ? 1.439 1.599 8.777 1.00 91.81 70 GLU A C 1
ATOM 596 O O . GLU A 1 70 ? 0.628 0.796 8.312 1.00 91.81 70 GLU A O 1
ATOM 601 N N . ILE A 1 71 ? 2.349 2.219 8.026 1.00 93.81 71 ILE A N 1
ATOM 602 C CA . ILE A 1 71 ? 2.659 1.833 6.652 1.00 93.81 71 ILE A CA 1
ATOM 603 C C . ILE A 1 71 ? 3.731 0.740 6.680 1.00 93.81 71 ILE A C 1
ATOM 605 O O . ILE A 1 71 ? 4.749 0.859 7.364 1.00 93.81 71 ILE A O 1
ATOM 609 N N . ILE A 1 72 ? 3.519 -0.313 5.894 1.00 91.75 72 ILE A N 1
ATOM 610 C CA . ILE A 1 72 ? 4.517 -1.338 5.592 1.00 91.75 72 ILE A CA 1
ATOM 611 C C . ILE A 1 72 ? 4.629 -1.460 4.073 1.00 91.75 72 ILE A C 1
ATOM 613 O O . ILE A 1 72 ? 3.675 -1.832 3.387 1.00 91.75 72 ILE A O 1
ATOM 617 N N . GLY A 1 73 ? 5.811 -1.157 3.546 1.00 92.88 73 GLY A N 1
ATOM 618 C CA . GLY A 1 73 ? 6.163 -1.441 2.164 1.00 92.88 73 GLY A CA 1
ATOM 619 C C . GLY A 1 73 ? 6.447 -2.928 1.975 1.00 92.88 73 GLY A C 1
ATOM 620 O O . GLY A 1 73 ? 7.132 -3.555 2.776 1.00 92.88 73 GLY A O 1
ATOM 621 N N . LEU A 1 74 ? 5.916 -3.490 0.902 1.00 92.31 74 LEU A N 1
ATOM 622 C CA . LEU A 1 74 ? 6.028 -4.884 0.511 1.00 92.31 74 LEU A CA 1
ATOM 623 C C . LEU A 1 74 ? 6.704 -4.929 -0.854 1.00 92.31 74 LEU A C 1
ATOM 625 O O . LEU A 1 74 ? 6.075 -4.668 -1.883 1.00 92.31 74 LEU A O 1
ATOM 629 N N . GLN A 1 75 ? 8.001 -5.220 -0.861 1.00 91.12 75 GLN A N 1
ATOM 630 C CA . GLN A 1 75 ? 8.765 -5.270 -2.094 1.00 91.12 75 GLN A CA 1
ATOM 631 C C . GLN A 1 75 ? 8.522 -6.598 -2.819 1.00 91.12 75 GLN A C 1
ATOM 633 O O . GLN A 1 75 ? 8.879 -7.685 -2.352 1.00 91.12 75 GLN A O 1
ATOM 638 N N . ILE A 1 76 ? 7.912 -6.470 -3.995 1.00 90.75 76 ILE A N 1
ATOM 639 C CA . ILE A 1 76 ? 7.697 -7.542 -4.966 1.00 90.75 76 ILE A CA 1
ATOM 640 C C . ILE A 1 76 ? 9.064 -8.076 -5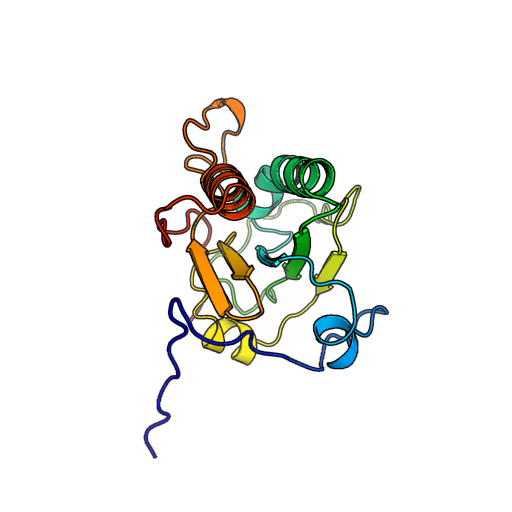.438 1.00 90.75 76 ILE A C 1
ATOM 642 O O . ILE A 1 76 ? 10.010 -7.293 -5.543 1.00 90.75 76 ILE A O 1
ATOM 646 N N . PRO A 1 77 ? 9.226 -9.380 -5.719 1.00 87.00 77 PRO A N 1
ATOM 647 C CA . PRO A 1 77 ? 10.448 -9.899 -6.315 1.00 87.00 77 PRO A CA 1
ATOM 648 C C . PRO A 1 77 ? 10.486 -9.596 -7.821 1.00 87.00 77 PRO A C 1
ATOM 650 O O . PRO A 1 77 ? 9.462 -9.582 -8.501 1.00 87.00 77 PRO A O 1
ATOM 653 N N . LEU A 1 78 ? 11.685 -9.368 -8.362 1.00 82.56 78 LEU A N 1
ATOM 654 C CA . LEU A 1 78 ? 11.880 -8.951 -9.758 1.00 82.56 78 LEU A CA 1
ATOM 655 C C . LEU A 1 78 ? 11.252 -9.915 -10.780 1.00 82.56 78 LEU A C 1
ATOM 657 O O . LEU A 1 78 ? 10.747 -9.475 -11.806 1.00 82.56 78 LEU A O 1
ATOM 661 N N . ASN A 1 79 ? 11.261 -11.217 -10.489 1.00 82.31 79 ASN A N 1
ATOM 662 C CA . ASN A 1 79 ? 10.705 -12.260 -11.353 1.00 82.31 79 ASN A CA 1
ATOM 663 C C . ASN A 1 79 ? 9.168 -12.281 -11.412 1.00 82.31 79 ASN A C 1
ATOM 665 O O . ASN A 1 79 ? 8.621 -13.093 -12.142 1.00 82.31 79 ASN A O 1
ATOM 669 N N . ALA A 1 80 ? 8.477 -11.433 -10.648 1.00 79.94 80 ALA A N 1
ATOM 670 C CA . ALA A 1 80 ? 7.024 -11.291 -10.706 1.00 79.94 80 ALA A CA 1
ATOM 671 C C . ALA A 1 80 ? 6.578 -10.108 -11.589 1.00 79.94 80 ALA A C 1
ATOM 673 O O . ALA A 1 80 ? 5.416 -9.716 -11.541 1.00 79.94 80 ALA A O 1
ATOM 674 N N . ILE A 1 81 ? 7.478 -9.475 -12.350 1.00 79.00 81 ILE A N 1
ATOM 675 C CA . ILE A 1 81 ? 7.209 -8.213 -13.059 1.00 79.00 81 ILE A CA 1
ATOM 676 C C . ILE A 1 81 ? 7.369 -8.405 -14.570 1.00 79.00 81 ILE A C 1
ATOM 678 O O . ILE A 1 81 ? 8.449 -8.762 -15.024 1.00 79.00 81 ILE A O 1
ATOM 682 N N . THR A 1 82 ? 6.316 -8.106 -15.351 1.00 67.12 82 THR A N 1
ATOM 683 C CA . THR A 1 82 ? 6.274 -8.345 -16.817 1.00 67.12 82 THR A CA 1
ATOM 684 C C . THR A 1 82 ? 7.260 -7.493 -17.608 1.00 67.12 82 THR A C 1
ATOM 686 O O . THR A 1 82 ? 7.625 -7.822 -18.734 1.00 67.12 82 THR A O 1
ATOM 689 N N . ASN A 1 83 ? 7.623 -6.326 -17.077 1.00 62.59 83 ASN A N 1
ATOM 690 C CA . ASN A 1 83 ? 8.446 -5.368 -17.797 1.00 62.59 83 ASN A CA 1
ATOM 691 C C . ASN A 1 83 ? 9.903 -5.503 -17.364 1.00 62.59 83 ASN A C 1
ATOM 693 O O . ASN A 1 83 ? 10.227 -5.288 -16.196 1.00 62.59 83 ASN A O 1
ATOM 697 N N . ASN A 1 84 ? 10.788 -5.737 -18.338 1.00 57.34 84 ASN A N 1
ATOM 698 C CA . ASN A 1 84 ? 12.217 -5.499 -18.176 1.00 57.34 84 ASN A CA 1
ATOM 699 C C . ASN A 1 84 ? 12.401 -4.036 -17.775 1.00 57.34 84 ASN A C 1
ATOM 701 O O . ASN A 1 84 ? 12.242 -3.133 -18.599 1.00 57.34 84 ASN A O 1
ATOM 705 N N . PHE A 1 85 ? 12.686 -3.791 -16.497 1.00 62.56 85 PHE A N 1
ATOM 706 C CA . PHE A 1 85 ? 13.027 -2.457 -16.036 1.00 62.56 85 PHE A CA 1
ATOM 707 C C . PHE A 1 85 ? 14.204 -1.954 -16.864 1.00 62.56 85 PHE A C 1
ATOM 709 O O . PHE A 1 85 ? 15.291 -2.529 -16.826 1.00 62.56 85 PHE A O 1
ATOM 716 N N . THR A 1 86 ? 13.980 -0.899 -17.642 1.00 47.50 86 THR A N 1
ATOM 717 C CA . THR A 1 86 ? 15.050 -0.217 -18.367 1.00 47.50 86 THR A CA 1
ATOM 718 C C . THR A 1 86 ? 16.107 0.204 -17.360 1.00 47.50 86 THR A C 1
ATOM 720 O O . THR A 1 86 ? 15.730 0.776 -16.339 1.00 47.50 86 THR A O 1
ATOM 723 N N . ASN A 1 87 ? 17.377 -0.095 -17.653 1.00 43.69 87 ASN A N 1
ATOM 724 C CA . ASN A 1 87 ? 18.601 0.170 -16.884 1.00 43.69 87 ASN A CA 1
ATOM 725 C C . ASN A 1 87 ? 18.591 1.505 -16.115 1.00 43.69 87 ASN A C 1
ATOM 727 O O . ASN A 1 87 ? 19.228 2.479 -16.503 1.00 43.69 87 ASN A O 1
ATOM 731 N N . SER A 1 88 ? 17.851 1.568 -15.018 1.00 49.94 88 SER A N 1
ATOM 732 C CA . SER A 1 88 ? 17.881 2.671 -14.081 1.00 49.94 88 SER A CA 1
ATOM 733 C C . SER A 1 88 ? 18.844 2.252 -12.992 1.00 49.94 88 SER A C 1
ATOM 735 O O . SER A 1 88 ? 18.622 1.199 -12.390 1.00 49.94 88 SER A O 1
ATOM 737 N N . ASN A 1 89 ? 19.881 3.059 -12.758 1.00 50.00 89 ASN A N 1
ATOM 738 C CA . ASN A 1 89 ? 20.793 2.904 -11.627 1.00 50.00 89 ASN A CA 1
ATOM 739 C C . ASN A 1 89 ? 19.996 2.493 -10.382 1.00 50.00 89 ASN A C 1
ATOM 741 O O . ASN A 1 89 ? 18.943 3.088 -10.109 1.00 50.00 89 ASN A O 1
ATOM 745 N N . ASP A 1 90 ? 20.479 1.458 -9.691 1.00 50.91 90 ASP A N 1
ATOM 746 C CA . ASP A 1 90 ? 19.875 0.815 -8.518 1.00 50.91 90 ASP A CA 1
ATOM 747 C C . ASP A 1 90 ? 19.849 1.764 -7.302 1.00 50.91 90 ASP A C 1
ATOM 749 O O . ASP A 1 90 ? 20.380 1.476 -6.237 1.00 50.91 90 ASP A O 1
ATOM 753 N N . GLN A 1 91 ? 19.251 2.945 -7.451 1.00 54.25 91 GLN A N 1
ATOM 754 C CA . GLN A 1 91 ? 18.893 3.783 -6.323 1.00 54.25 91 GLN A CA 1
ATOM 755 C C . GLN A 1 91 ? 17.760 3.075 -5.594 1.00 54.25 91 GLN A C 1
ATOM 757 O O . GLN A 1 91 ? 16.615 3.047 -6.061 1.00 54.25 91 GLN A O 1
ATOM 762 N N . GLU A 1 92 ? 18.142 2.434 -4.494 1.00 61.84 92 GLU A N 1
ATOM 763 C CA . GLU A 1 92 ? 17.253 1.787 -3.548 1.00 61.84 92 GLU A CA 1
ATOM 764 C C . GLU A 1 92 ? 16.167 2.770 -3.103 1.00 61.84 92 GLU A C 1
ATOM 766 O O . GLU A 1 92 ? 16.446 3.922 -2.766 1.00 61.84 92 GLU A O 1
ATOM 771 N N . ILE A 1 93 ? 14.919 2.296 -3.049 1.00 66.00 93 ILE A N 1
ATOM 772 C CA . ILE A 1 93 ? 13.814 3.019 -2.397 1.00 66.00 93 ILE A CA 1
ATOM 773 C C . ILE A 1 93 ? 14.131 3.278 -0.905 1.00 66.00 93 ILE A C 1
ATOM 775 O O . ILE A 1 93 ? 13.519 4.139 -0.284 1.00 66.00 93 ILE A O 1
ATOM 779 N N . ASN A 1 94 ? 15.122 2.582 -0.343 1.00 62.50 94 ASN A N 1
ATOM 780 C CA . ASN A 1 94 ? 15.425 2.516 1.085 1.00 62.50 94 ASN A CA 1
ATOM 781 C C . ASN A 1 94 ? 16.019 3.789 1.702 1.00 62.50 94 ASN A C 1
ATOM 783 O O . ASN A 1 94 ? 16.051 3.906 2.927 1.00 62.50 94 ASN A O 1
ATOM 787 N N . ASN A 1 95 ? 16.472 4.757 0.905 1.00 63.69 95 ASN A N 1
ATOM 788 C CA . ASN A 1 95 ? 17.058 5.974 1.460 1.00 63.69 95 ASN A CA 1
ATOM 789 C C . ASN A 1 95 ? 15.943 6.952 1.883 1.00 63.69 95 ASN A C 1
ATOM 791 O O . ASN A 1 95 ? 15.231 7.485 1.037 1.00 63.69 95 ASN A O 1
ATOM 795 N N . ASN A 1 96 ? 15.833 7.220 3.192 1.00 73.94 96 ASN A N 1
ATOM 796 C CA . ASN A 1 96 ? 14.914 8.183 3.833 1.00 73.94 9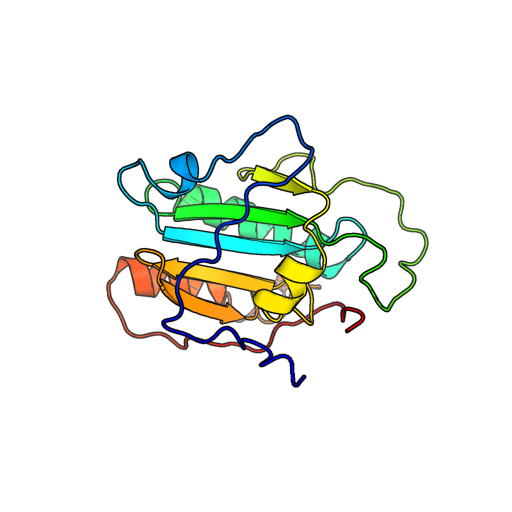6 ASN A CA 1
ATOM 797 C C . ASN A 1 96 ? 13.426 7.792 3.881 1.00 73.94 96 ASN A C 1
ATOM 799 O O . ASN A 1 96 ? 12.551 8.620 3.625 1.00 73.94 96 ASN A O 1
ATOM 803 N N . LEU A 1 97 ? 13.115 6.549 4.244 1.00 87.12 97 LEU A N 1
ATOM 804 C CA . LEU A 1 97 ? 11.734 6.133 4.499 1.00 87.12 97 LEU A CA 1
ATOM 805 C C . LEU A 1 97 ? 11.341 6.354 5.960 1.00 87.12 97 LEU A C 1
ATOM 807 O O . LEU A 1 97 ? 12.076 5.990 6.874 1.00 87.12 97 LEU A O 1
ATOM 811 N N . ASN A 1 98 ? 10.132 6.870 6.178 1.00 90.50 98 ASN A N 1
ATOM 812 C CA . ASN A 1 98 ? 9.519 6.963 7.508 1.00 90.50 98 ASN A CA 1
ATOM 813 C C . ASN A 1 98 ? 8.744 5.695 7.890 1.00 90.50 98 ASN A C 1
ATOM 815 O O . ASN A 1 98 ? 8.143 5.631 8.961 1.00 90.50 98 ASN A O 1
ATOM 819 N N . PHE A 1 99 ? 8.734 4.699 7.006 1.00 89.31 99 PHE A N 1
ATOM 820 C CA . PHE A 1 99 ? 8.039 3.431 7.158 1.00 89.31 99 PHE A CA 1
ATOM 821 C C . PHE A 1 99 ? 8.975 2.267 6.828 1.00 89.31 99 PHE A C 1
ATOM 823 O O . PHE A 1 99 ? 10.015 2.433 6.192 1.00 89.31 99 PHE A O 1
ATOM 830 N N . LYS A 1 100 ? 8.609 1.068 7.278 1.00 87.06 100 LYS A N 1
ATOM 831 C CA . LYS A 1 100 ? 9.425 -0.133 7.076 1.00 87.06 100 LYS A CA 1
ATOM 832 C C . LYS A 1 100 ? 9.137 -0.758 5.718 1.00 87.06 100 LYS A C 1
ATOM 834 O O . LYS A 1 100 ? 7.992 -0.755 5.272 1.00 87.06 100 LYS A O 1
ATOM 839 N N . ILE A 1 101 ? 10.155 -1.360 5.111 1.00 86.38 101 ILE A N 1
ATOM 840 C CA . ILE A 1 101 ? 10.012 -2.196 3.917 1.00 86.38 101 ILE A CA 1
ATOM 841 C C . ILE A 1 101 ? 10.376 -3.636 4.250 1.00 86.38 101 ILE A C 1
ATOM 843 O O . ILE A 1 101 ? 11.316 -3.910 4.998 1.00 86.38 101 ILE A O 1
ATOM 847 N N . LEU A 1 102 ? 9.595 -4.549 3.688 1.00 85.44 102 LEU A N 1
ATOM 848 C CA . LEU A 1 102 ? 9.833 -5.973 3.722 1.00 85.44 102 LEU A CA 1
ATOM 849 C C . LEU A 1 102 ? 10.148 -6.480 2.316 1.00 85.44 102 LEU A C 1
ATOM 851 O O . LEU A 1 102 ? 9.313 -6.398 1.412 1.00 85.44 102 LEU A O 1
ATOM 855 N N . ASP A 1 103 ? 11.349 -7.028 2.161 1.00 83.50 103 ASP A N 1
ATOM 856 C CA . ASP A 1 103 ? 11.888 -7.433 0.866 1.00 83.50 103 ASP A CA 1
ATOM 857 C C . ASP A 1 103 ? 11.569 -8.877 0.503 1.00 83.50 103 ASP A C 1
ATOM 859 O O . ASP A 1 103 ? 11.544 -9.761 1.362 1.00 83.50 103 ASP A O 1
ATOM 863 N N . ASN A 1 104 ? 11.443 -9.125 -0.804 1.00 79.88 104 ASN A N 1
ATOM 864 C CA . ASN A 1 104 ? 11.236 -10.450 -1.387 1.00 79.88 104 ASN A CA 1
ATOM 865 C C . ASN A 1 104 ? 9.967 -11.127 -0.863 1.00 79.88 104 ASN A C 1
ATOM 867 O O . ASN A 1 104 ? 9.999 -12.260 -0.372 1.00 79.88 104 ASN A O 1
ATOM 871 N N . VAL A 1 105 ? 8.840 -10.423 -0.979 1.00 85.88 105 VAL A N 1
ATOM 872 C CA . VAL A 1 105 ? 7.530 -10.984 -0.648 1.00 85.88 105 VAL A CA 1
ATOM 873 C C . VAL A 1 105 ? 7.272 -12.227 -1.510 1.00 85.88 105 VAL A C 1
ATOM 875 O O . VAL A 1 105 ? 7.431 -12.153 -2.730 1.00 85.88 105 VAL A O 1
ATOM 878 N N . PRO A 1 106 ? 6.881 -13.372 -0.918 1.00 85.50 106 PRO A N 1
ATOM 879 C CA . PRO A 1 106 ? 6.617 -14.581 -1.691 1.00 85.50 106 PRO A CA 1
ATOM 880 C C . PRO A 1 106 ? 5.517 -14.359 -2.737 1.00 85.50 106 PRO A C 1
ATOM 882 O O . PRO A 1 106 ? 4.504 -13.714 -2.453 1.00 85.50 106 PRO A O 1
ATOM 885 N N . ILE A 1 107 ? 5.687 -14.928 -3.933 1.00 85.75 107 ILE A N 1
ATOM 886 C CA . ILE A 1 107 ? 4.736 -14.792 -5.051 1.00 85.75 107 ILE A CA 1
ATOM 887 C C . ILE A 1 107 ? 3.342 -15.286 -4.649 1.00 85.75 107 ILE A C 1
ATOM 889 O O . ILE A 1 107 ? 2.333 -14.686 -5.010 1.00 85.75 107 ILE A O 1
ATOM 893 N N . GLU A 1 108 ? 3.263 -16.314 -3.806 1.00 85.25 108 GLU A N 1
ATOM 894 C CA . GLU A 1 108 ? 1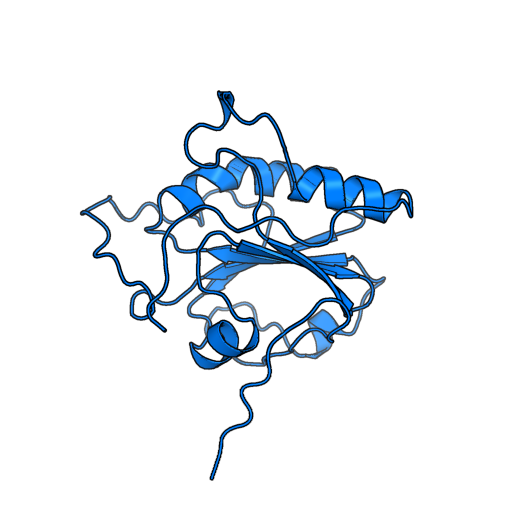.995 -16.844 -3.310 1.00 85.25 108 GLU A CA 1
ATOM 895 C C . GLU A 1 108 ? 1.247 -15.833 -2.431 1.00 85.25 108 GLU A C 1
ATOM 897 O O . GLU A 1 108 ? 0.018 -15.852 -2.376 1.00 85.25 108 GLU A O 1
ATOM 902 N N . ILE A 1 109 ? 1.966 -14.948 -1.734 1.00 86.44 109 ILE A N 1
ATOM 903 C CA . ILE A 1 109 ? 1.365 -13.862 -0.952 1.00 86.44 109 ILE A CA 1
ATOM 904 C C . ILE A 1 109 ? 0.833 -12.776 -1.889 1.00 86.44 109 ILE A C 1
ATOM 906 O O . ILE A 1 109 ? -0.302 -12.341 -1.720 1.00 86.44 109 ILE A O 1
ATOM 910 N N . ILE A 1 110 ? 1.601 -12.396 -2.910 1.00 89.06 110 ILE A N 1
ATOM 911 C CA . ILE A 1 110 ? 1.198 -11.418 -3.936 1.00 89.06 110 ILE A CA 1
ATOM 912 C C . ILE A 1 110 ? -0.092 -11.874 -4.633 1.00 89.06 110 ILE A C 1
ATOM 914 O O . ILE A 1 110 ? -1.049 -11.104 -4.731 1.00 89.06 110 ILE A O 1
ATOM 918 N N . ALA A 1 111 ? -0.150 -13.151 -5.023 1.00 88.38 111 ALA A N 1
ATOM 919 C CA . ALA A 1 111 ? -1.323 -13.764 -5.636 1.00 88.38 111 ALA A CA 1
ATOM 920 C C . ALA A 1 111 ? -2.537 -13.774 -4.692 1.00 88.38 111 ALA A C 1
ATOM 922 O O . ALA A 1 111 ? -3.635 -13.405 -5.098 1.00 88.38 111 ALA A O 1
ATOM 923 N N . LYS A 1 112 ? -2.347 -14.129 -3.413 1.00 88.50 112 LYS A N 1
ATOM 924 C CA . LYS A 1 112 ? -3.423 -14.118 -2.403 1.00 88.50 112 LYS A CA 1
ATOM 925 C C . LYS A 1 112 ? -4.003 -12.728 -2.150 1.00 88.50 112 LYS A C 1
ATOM 927 O O . LYS A 1 112 ? -5.194 -12.611 -1.893 1.00 88.50 112 LYS A O 1
ATOM 932 N N . TYR A 1 113 ? -3.173 -11.690 -2.212 1.00 90.62 113 TYR A N 1
ATOM 933 C CA . TYR A 1 113 ? -3.612 -10.297 -2.114 1.00 90.62 113 TYR A CA 1
ATOM 934 C C . TYR A 1 113 ? -4.185 -9.754 -3.436 1.00 90.62 113 TYR A C 1
ATOM 936 O O . TYR A 1 113 ? -4.688 -8.629 -3.463 1.00 90.62 113 TYR A O 1
ATOM 944 N N . GLU A 1 114 ? -4.141 -10.544 -4.516 1.00 90.62 114 GLU A N 1
ATOM 945 C CA . GLU A 1 114 ? -4.472 -10.189 -5.902 1.00 90.62 114 GLU A CA 1
ATOM 946 C C . GLU A 1 114 ? -3.890 -8.830 -6.305 1.00 90.62 114 GLU A C 1
ATOM 948 O O . GLU A 1 114 ? -4.593 -7.874 -6.657 1.00 90.62 114 GLU A O 1
ATOM 953 N N . ILE A 1 115 ? -2.573 -8.737 -6.177 1.00 92.88 115 ILE A N 1
ATOM 954 C CA . ILE A 1 115 ? -1.810 -7.609 -6.689 1.00 92.88 115 ILE A CA 1
ATOM 955 C C . ILE A 1 115 ? -1.440 -7.937 -8.125 1.00 92.88 115 ILE A C 1
ATOM 957 O O . ILE A 1 115 ? -0.747 -8.914 -8.380 1.00 92.88 115 ILE A O 1
ATOM 961 N N . SER A 1 116 ? -1.914 -7.123 -9.060 1.00 92.12 116 SER A N 1
ATOM 962 C CA . SER A 1 116 ? -1.607 -7.261 -10.489 1.00 92.12 116 SER A CA 1
ATOM 963 C C . SER A 1 116 ? -0.921 -6.023 -11.060 1.00 92.12 116 SER A C 1
ATOM 965 O O . SER A 1 116 ? -0.487 -6.033 -12.210 1.00 92.12 116 SER A O 1
ATOM 967 N N . ILE A 1 117 ? -0.885 -4.929 -10.293 1.00 94.19 117 ILE A N 1
ATOM 968 C CA . ILE A 1 117 ? -0.296 -3.643 -10.666 1.00 94.19 117 ILE A CA 1
ATOM 969 C C . ILE A 1 117 ? 0.404 -3.069 -9.435 1.00 94.19 117 ILE A C 1
ATOM 971 O O . ILE A 1 117 ? -0.137 -3.137 -8.336 1.00 94.19 117 ILE A O 1
ATOM 975 N N . ILE A 1 118 ? 1.581 -2.476 -9.620 1.00 94.62 118 ILE A N 1
ATOM 976 C CA . ILE A 1 118 ? 2.297 -1.736 -8.580 1.00 94.62 118 ILE A CA 1
ATOM 977 C C . ILE A 1 118 ? 2.613 -0.297 -9.010 1.00 94.62 118 ILE A C 1
ATOM 979 O O . ILE A 1 118 ? 2.928 -0.067 -10.178 1.00 94.62 118 ILE A O 1
ATOM 983 N N . PRO A 1 119 ? 2.610 0.669 -8.076 1.00 96.19 119 PRO A N 1
ATOM 984 C CA . PRO A 1 119 ? 2.311 0.497 -6.662 1.00 96.19 119 PRO A CA 1
ATOM 985 C C . PRO A 1 119 ? 0.813 0.312 -6.385 1.00 96.19 119 PRO A C 1
ATOM 987 O O . PRO A 1 119 ? -0.037 0.841 -7.101 1.00 96.19 119 PRO A O 1
ATOM 990 N N . GLN A 1 120 ? 0.493 -0.432 -5.327 1.00 97.75 120 GLN A N 1
ATOM 991 C CA . GLN A 1 120 ? -0.887 -0.670 -4.897 1.00 97.75 120 GLN A CA 1
ATOM 992 C C . GLN A 1 120 ? -0.987 -0.664 -3.372 1.00 97.75 120 GLN A C 1
ATOM 994 O O . GLN A 1 120 ? -0.184 -1.295 -2.686 1.00 97.75 120 GLN A O 1
ATOM 999 N N . ALA A 1 121 ? -1.986 0.052 -2.855 1.00 98.25 121 ALA A N 1
ATOM 1000 C CA . ALA A 1 121 ? -2.230 0.226 -1.432 1.00 98.25 121 ALA A CA 1
ATOM 1001 C C . ALA A 1 121 ? -3.397 -0.636 -0.950 1.00 98.25 121 ALA A C 1
ATOM 1003 O O . ALA A 1 121 ? -4.446 -0.685 -1.594 1.00 98.25 121 ALA A O 1
ATOM 1004 N N . LEU A 1 122 ? -3.227 -1.282 0.201 1.00 97.75 122 LEU A N 1
ATOM 1005 C CA . LEU A 1 122 ? -4.273 -1.998 0.923 1.00 97.75 122 LEU A CA 1
ATOM 1006 C C . LEU A 1 122 ? -4.353 -1.446 2.347 1.00 97.75 122 LEU A C 1
ATOM 1008 O O . LEU A 1 122 ? -3.349 -1.424 3.052 1.00 97.75 122 LEU A O 1
ATOM 1012 N N . VAL A 1 123 ? -5.538 -1.029 2.789 1.00 97.06 123 VAL A N 1
ATOM 1013 C CA . VAL A 1 123 ? -5.762 -0.514 4.148 1.00 97.06 123 VAL A CA 1
ATOM 1014 C C . VAL A 1 123 ? -6.613 -1.494 4.932 1.00 97.06 123 VAL A C 1
ATOM 1016 O O . VAL A 1 123 ? -7.708 -1.868 4.510 1.00 97.06 123 VAL A O 1
ATOM 1019 N N . PHE A 1 124 ? -6.131 -1.843 6.116 1.00 94.38 124 PHE A N 1
ATOM 1020 C CA . PHE A 1 124 ? -6.784 -2.723 7.063 1.00 94.38 124 PHE A CA 1
ATOM 1021 C C . PHE A 1 124 ? -7.202 -1.948 8.308 1.00 94.38 124 PHE A C 1
ATOM 1023 O O . PHE A 1 124 ? -6.367 -1.464 9.076 1.00 94.38 124 PHE A O 1
ATOM 1030 N N . LYS A 1 125 ? -8.512 -1.892 8.551 1.00 92.06 125 LYS A N 1
ATOM 1031 C CA . LYS A 1 125 ? -9.099 -1.379 9.792 1.00 92.06 125 LYS A CA 1
ATOM 1032 C C . LYS A 1 125 ? -9.529 -2.572 10.631 1.00 92.06 125 LYS A C 1
ATOM 1034 O O . LYS A 1 125 ? -10.337 -3.373 10.178 1.00 92.06 125 LYS A O 1
ATOM 1039 N N . ASN A 1 126 ? -8.986 -2.714 11.840 1.00 88.06 126 ASN A N 1
ATOM 1040 C CA . ASN A 1 126 ? -9.252 -3.869 12.712 1.00 88.06 126 ASN A CA 1
ATOM 1041 C C . ASN A 1 126 ? -9.006 -5.212 11.997 1.00 88.06 126 ASN A C 1
ATOM 1043 O O . ASN A 1 126 ? -9.819 -6.127 12.086 1.00 88.06 126 ASN A O 1
ATOM 1047 N N . LYS A 1 127 ? -7.902 -5.297 11.239 1.00 86.69 127 LYS A N 1
ATOM 1048 C CA . LYS A 1 127 ? -7.532 -6.434 10.372 1.00 86.69 127 LYS A CA 1
ATOM 1049 C C . LYS A 1 127 ? -8.495 -6.745 9.229 1.00 86.69 127 LYS A C 1
ATOM 1051 O O . LYS A 1 127 ? -8.263 -7.715 8.523 1.00 86.69 127 LYS A O 1
ATOM 1056 N N . LYS A 1 128 ? -9.529 -5.942 9.006 1.00 92.56 128 LYS A N 1
ATOM 1057 C CA . LYS A 1 128 ? -10.439 -6.098 7.875 1.00 92.56 128 LYS A CA 1
ATOM 1058 C C . LYS A 1 128 ? -9.996 -5.189 6.745 1.00 92.56 128 LYS A C 1
ATOM 1060 O O . LYS A 1 128 ? -9.773 -4.000 6.980 1.00 92.56 128 LYS A O 1
ATOM 1065 N N . LEU A 1 129 ? -9.859 -5.734 5.539 1.00 95.44 129 LEU A N 1
ATOM 1066 C CA . LEU A 1 129 ? -9.560 -4.947 4.350 1.00 95.44 129 LEU A CA 1
ATOM 1067 C C . LEU A 1 129 ? -10.704 -3.960 4.130 1.00 95.44 129 LEU A C 1
ATOM 1069 O O . LEU A 1 129 ? -11.845 -4.364 3.928 1.00 95.44 129 LEU A O 1
ATOM 1073 N N . VAL A 1 130 ? -10.412 -2.669 4.183 1.00 97.12 130 VAL A N 1
ATOM 1074 C CA . VAL A 1 130 ? -11.413 -1.620 3.961 1.00 97.12 130 VAL A CA 1
ATOM 1075 C C . VAL A 1 130 ? -11.150 -0.822 2.697 1.00 97.12 130 VAL A C 1
ATOM 1077 O O . VAL A 1 130 ? -12.083 -0.255 2.139 1.00 97.12 130 VAL A O 1
ATOM 1080 N N . TYR A 1 131 ? -9.907 -0.815 2.218 1.00 98.31 131 TYR A N 1
ATOM 1081 C CA . TYR A 1 131 ? -9.530 -0.173 0.968 1.00 98.31 131 TYR A CA 1
ATOM 1082 C C . TYR A 1 131 ? -8.476 -0.991 0.234 1.00 98.31 131 TYR A C 1
ATOM 1084 O O . TYR A 1 131 ? -7.554 -1.501 0.865 1.00 98.31 131 TYR A O 1
ATOM 1092 N N . LYS A 1 132 ? -8.589 -1.077 -1.090 1.00 97.38 132 LYS A N 1
ATOM 1093 C CA . LYS A 1 132 ? -7.582 -1.668 -1.979 1.00 97.38 132 LYS A CA 1
ATOM 1094 C C . LYS A 1 132 ? -7.538 -0.840 -3.258 1.00 97.38 132 LYS A C 1
ATOM 1096 O O . LYS A 1 132 ? -8.578 -0.666 -3.881 1.00 97.38 132 LYS A O 1
ATOM 1101 N N . GLY A 1 133 ? -6.377 -0.341 -3.678 1.00 97.50 133 GLY A N 1
ATOM 1102 C CA . GLY A 1 133 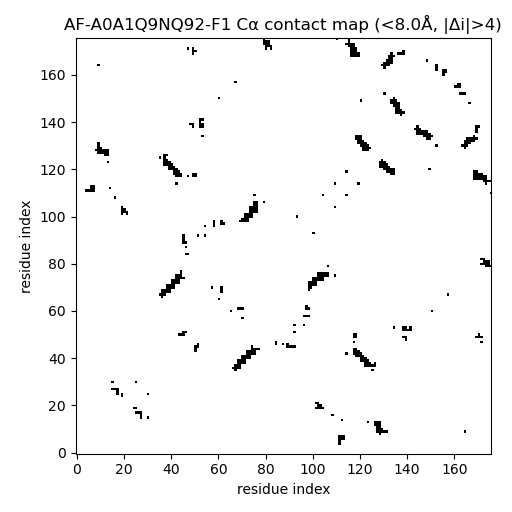? -6.321 0.446 -4.910 1.00 97.50 133 GLY A CA 1
ATOM 1103 C C . GLY A 1 133 ? -5.115 1.355 -5.089 1.00 97.50 133 GLY A C 1
ATOM 1104 O O . GLY A 1 133 ? -4.052 1.139 -4.507 1.00 97.50 133 GLY A O 1
ATOM 1105 N N . ALA A 1 134 ? -5.298 2.366 -5.935 1.00 98.12 134 ALA A N 1
ATOM 1106 C CA . ALA A 1 134 ? -4.317 3.409 -6.209 1.00 98.12 134 ALA A CA 1
ATOM 1107 C C . ALA A 1 134 ? -3.961 4.244 -4.968 1.00 98.12 134 ALA A C 1
ATOM 1109 O O . ALA A 1 134 ? -4.734 4.351 -4.017 1.00 98.12 134 ALA A O 1
ATOM 1110 N N . ILE A 1 135 ? -2.787 4.872 -4.997 1.00 98.56 135 ILE A N 1
ATOM 1111 C CA . ILE A 1 135 ? -2.379 5.852 -3.982 1.00 98.56 135 ILE A CA 1
ATOM 1112 C C . ILE A 1 135 ? -2.954 7.231 -4.334 1.00 98.56 135 ILE A C 1
ATOM 1114 O O . ILE A 1 135 ? -3.561 7.882 -3.486 1.00 98.56 135 ILE A O 1
ATOM 1118 N N . ASN A 1 136 ? -2.820 7.624 -5.600 1.00 98.31 136 ASN A N 1
ATOM 1119 C CA . ASN A 1 136 ? -3.274 8.885 -6.177 1.00 98.31 136 ASN A CA 1
ATOM 1120 C C . ASN A 1 136 ? -3.669 8.677 -7.656 1.00 98.31 136 ASN A C 1
ATOM 1122 O O . ASN A 1 136 ? -3.575 7.557 -8.170 1.00 98.31 136 ASN A O 1
ATOM 1126 N N . ASP A 1 137 ? -4.122 9.731 -8.334 1.00 97.88 137 ASP A N 1
ATOM 1127 C CA . ASP A 1 137 ? -4.541 9.683 -9.740 1.00 97.88 137 ASP A CA 1
ATOM 1128 C C . ASP A 1 137 ? -3.427 9.958 -10.766 1.00 97.88 137 ASP A C 1
ATOM 1130 O O . ASP A 1 137 ? -3.610 9.655 -11.946 1.00 97.88 137 ASP A O 1
ATOM 1134 N N . ASN A 1 138 ? -2.271 10.486 -10.349 1.00 97.06 138 ASN A N 1
ATOM 1135 C CA . ASN A 1 138 ? -1.126 10.717 -11.234 1.00 97.06 138 ASN A CA 1
ATOM 1136 C C . ASN A 1 138 ? 0.230 10.452 -10.547 1.00 97.06 138 ASN A C 1
ATOM 1138 O O . ASN A 1 138 ? 0.961 11.381 -10.202 1.00 97.06 138 ASN A O 1
ATOM 1142 N N . PRO A 1 139 ? 0.615 9.177 -10.378 1.00 94.88 139 PRO A N 1
ATOM 1143 C CA . PRO A 1 139 ? 1.818 8.814 -9.630 1.00 94.88 139 PRO A CA 1
ATOM 1144 C C . PRO A 1 139 ? 3.135 9.212 -10.307 1.00 94.88 139 PRO A C 1
ATOM 1146 O O . PRO A 1 139 ? 4.160 9.223 -9.636 1.00 94.88 139 PRO A O 1
ATOM 1149 N N . LEU A 1 140 ? 3.161 9.496 -11.615 1.00 94.75 140 LEU A N 1
ATOM 1150 C CA . LEU A 1 140 ? 4.401 9.860 -12.320 1.00 94.75 140 LEU A CA 1
ATOM 1151 C C . LEU A 1 140 ? 4.721 11.356 -12.257 1.00 94.75 140 LEU A C 1
ATOM 1153 O O . LEU A 1 140 ? 5.900 11.716 -12.336 1.00 94.75 140 LEU A O 1
ATOM 1157 N N . GLU A 1 141 ? 3.696 12.193 -12.100 1.00 95.00 141 GLU A N 1
ATOM 1158 C CA . GLU A 1 141 ? 3.778 13.655 -12.098 1.00 95.00 141 GLU A CA 1
ATOM 1159 C C . GLU A 1 141 ? 3.120 14.192 -10.814 1.00 95.00 141 GLU A C 1
ATOM 1161 O O . GLU A 1 141 ? 1.956 14.605 -10.847 1.00 95.00 141 GLU A O 1
ATOM 1166 N N . PRO A 1 142 ? 3.826 14.149 -9.661 1.00 92.44 142 PRO A N 1
ATOM 1167 C CA . PRO A 1 142 ? 3.266 14.520 -8.361 1.00 92.44 142 PRO A CA 1
ATOM 1168 C C . PRO A 1 142 ? 2.628 15.914 -8.322 1.00 92.44 142 PRO A C 1
ATOM 1170 O O . PRO A 1 142 ? 1.631 16.133 -7.643 1.00 92.44 142 PRO A O 1
ATOM 1173 N N . GLU A 1 143 ? 3.163 16.856 -9.096 1.00 94.31 143 GLU A N 1
ATOM 1174 C CA . GLU A 1 143 ? 2.660 18.222 -9.226 1.00 94.31 143 GLU A CA 1
ATOM 1175 C C . GLU A 1 143 ? 1.319 18.329 -9.969 1.00 94.31 143 GLU A C 1
ATOM 1177 O O . GLU A 1 143 ? 0.669 19.374 -9.932 1.00 94.31 143 GLU A O 1
ATOM 1182 N N . LYS A 1 144 ? 0.897 17.259 -10.652 1.00 97.00 144 LYS A N 1
ATOM 1183 C CA . LYS A 1 144 ? -0.365 17.173 -11.397 1.00 97.00 144 LYS A CA 1
ATOM 1184 C C . LYS A 1 144 ? -1.399 16.273 -10.724 1.00 97.00 144 LYS A C 1
ATOM 1186 O O . LYS A 1 144 ? -2.454 16.046 -11.321 1.00 97.00 144 LYS A O 1
ATOM 1191 N N . ILE A 1 145 ? -1.113 15.758 -9.526 1.00 97.50 145 ILE A N 1
ATOM 1192 C CA . ILE A 1 145 ? -2.079 14.987 -8.740 1.00 97.50 145 ILE A CA 1
ATOM 1193 C C . ILE A 1 145 ? -3.288 15.878 -8.438 1.00 97.50 145 ILE A C 1
ATOM 1195 O O . ILE A 1 145 ? -3.145 16.994 -7.938 1.00 97.50 145 ILE A O 1
ATOM 1199 N N . LYS A 1 146 ? -4.489 15.381 -8.742 1.00 97.75 146 LYS A N 1
ATOM 1200 C CA . LYS A 1 146 ? -5.755 16.041 -8.377 1.00 97.75 146 LYS A CA 1
ATOM 1201 C C . LYS A 1 146 ? -6.470 15.300 -7.259 1.00 97.75 146 LYS A C 1
ATOM 1203 O O . LYS A 1 146 ? -7.237 15.919 -6.523 1.00 97.75 146 LYS A O 1
ATOM 1208 N N . HIS A 1 147 ? -6.218 13.999 -7.127 1.00 97.94 147 HIS A N 1
ATOM 1209 C CA . HIS A 1 147 ? -6.841 13.150 -6.125 1.00 97.94 147 HIS A CA 1
ATOM 1210 C C . HIS A 1 147 ? -5.800 12.327 -5.371 1.00 97.94 147 HIS A C 1
ATOM 1212 O O . HIS A 1 147 ? -5.125 11.468 -5.939 1.00 97.94 147 HIS A O 1
ATOM 1218 N N . HIS A 1 148 ? -5.733 12.539 -4.058 1.00 98.00 148 HIS A N 1
ATOM 1219 C CA . HIS A 1 148 ? -4.881 11.782 -3.142 1.00 98.00 148 HIS A CA 1
ATOM 1220 C C . HIS A 1 148 ? -5.689 10.654 -2.492 1.00 98.00 148 HIS A C 1
ATOM 1222 O O . HIS A 1 148 ? -5.989 10.702 -1.298 1.00 98.00 148 HIS A O 1
ATOM 1228 N N . TYR A 1 149 ? -6.091 9.655 -3.283 1.00 98.56 149 TYR A N 1
ATOM 1229 C CA . TYR A 1 149 ? -7.047 8.618 -2.876 1.00 98.56 149 TYR A CA 1
ATOM 1230 C C . TYR A 1 149 ? -6.732 7.970 -1.525 1.00 98.56 149 TYR A C 1
ATOM 1232 O O . TYR A 1 149 ? -7.616 7.875 -0.672 1.00 98.56 149 TYR A O 1
ATOM 1240 N N . LEU A 1 150 ? -5.482 7.551 -1.302 1.00 98.50 150 LEU A N 1
ATOM 1241 C CA . LEU A 1 150 ? -5.085 6.922 -0.043 1.00 98.50 150 LEU A CA 1
ATOM 1242 C C . LEU A 1 150 ? -5.224 7.897 1.133 1.00 98.50 150 LEU A C 1
ATOM 1244 O O . LEU A 1 150 ? -5.818 7.545 2.150 1.00 98.50 150 LEU A O 1
ATOM 1248 N N . THR A 1 151 ? -4.738 9.131 0.984 1.00 98.38 151 THR A N 1
ATOM 1249 C CA . THR A 1 151 ? -4.863 10.178 2.010 1.00 98.38 151 THR A CA 1
ATOM 1250 C C . THR A 1 151 ? -6.329 10.462 2.332 1.00 98.38 151 THR A C 1
ATOM 1252 O O . THR A 1 151 ? -6.715 10.436 3.499 1.00 98.38 151 THR A O 1
ATOM 1255 N N . GLU A 1 152 ? -7.174 10.658 1.317 1.00 98.25 152 GLU A N 1
ATOM 1256 C CA . GLU A 1 152 ? -8.607 10.914 1.494 1.00 98.25 152 GLU A CA 1
ATOM 1257 C C . GLU A 1 152 ? -9.324 9.765 2.216 1.00 98.25 152 GLU A C 1
ATOM 1259 O O . GLU A 1 152 ? -10.186 9.994 3.069 1.00 98.25 152 GLU A O 1
ATOM 1264 N N . VAL A 1 153 ? -8.989 8.516 1.875 1.00 98.25 153 VAL A N 1
ATOM 1265 C CA . VAL A 1 153 ? -9.534 7.325 2.537 1.00 98.25 153 VAL A CA 1
ATOM 1266 C C . VAL A 1 153 ? -9.129 7.305 4.005 1.00 98.25 153 VAL A C 1
ATOM 1268 O O . VAL A 1 153 ? -9.987 7.117 4.865 1.00 98.25 153 VAL A O 1
ATOM 1271 N N . LEU A 1 154 ? -7.854 7.545 4.312 1.00 97.81 154 LEU A N 1
ATOM 1272 C CA . LEU A 1 154 ? -7.360 7.569 5.686 1.00 97.81 154 LEU A CA 1
ATOM 1273 C C . LEU A 1 154 ? -8.031 8.674 6.511 1.00 97.81 154 LEU A C 1
ATOM 1275 O O . LEU A 1 154 ? -8.499 8.402 7.615 1.00 97.81 154 LEU A O 1
ATOM 1279 N N . GLU A 1 155 ? -8.191 9.879 5.961 1.00 97.62 155 GLU A N 1
ATOM 1280 C CA . GLU A 1 155 ? -8.930 10.965 6.619 1.00 97.62 155 GLU A CA 1
ATOM 1281 C C . GLU A 1 155 ? -10.381 10.586 6.926 1.00 97.62 155 GLU A C 1
ATOM 1283 O O . GLU A 1 155 ? -10.884 10.841 8.025 1.00 97.62 155 GLU A O 1
ATOM 1288 N N . LYS A 1 156 ? -11.063 9.957 5.964 1.00 97.88 156 LYS A N 1
ATOM 1289 C CA . LYS A 1 156 ? -12.444 9.495 6.141 1.00 97.88 156 LYS A CA 1
ATOM 1290 C C . LYS A 1 156 ? -12.518 8.378 7.180 1.00 97.88 156 LYS A C 1
ATOM 1292 O O . LYS A 1 156 ? -13.434 8.396 7.999 1.00 97.88 156 LYS A O 1
ATOM 1297 N N . ILE A 1 157 ? -11.543 7.468 7.227 1.00 95.81 157 ILE A N 1
ATOM 1298 C CA . ILE A 1 157 ? -11.464 6.434 8.266 1.00 95.81 157 ILE A CA 1
ATOM 1299 C C . ILE A 1 157 ? -11.309 7.066 9.657 1.00 95.81 157 ILE A C 1
ATOM 1301 O O . ILE A 1 157 ? -12.054 6.677 10.560 1.00 95.81 157 ILE A O 1
ATOM 1305 N N . MET A 1 158 ? -10.416 8.053 9.818 1.00 94.69 158 MET A N 1
ATOM 1306 C CA . MET A 1 158 ? -10.194 8.759 11.092 1.00 94.69 158 MET A CA 1
ATOM 1307 C C . MET A 1 158 ? -11.455 9.464 11.599 1.00 94.69 158 MET A C 1
ATOM 1309 O O . MET A 1 158 ? -11.715 9.508 12.796 1.00 94.69 158 MET A O 1
ATOM 1313 N N . ARG A 1 159 ? -12.270 9.993 10.682 1.00 96.31 159 ARG A N 1
ATOM 1314 C CA . ARG A 1 159 ? -13.529 10.687 10.999 1.00 96.31 159 ARG A CA 1
ATOM 1315 C C . ARG A 1 159 ? -14.748 9.764 11.034 1.00 96.31 159 ARG A C 1
ATOM 1317 O O . ARG A 1 159 ? -15.864 10.242 11.210 1.00 96.31 159 ARG A O 1
ATOM 1324 N N . ASN A 1 160 ? -14.552 8.460 10.834 1.00 95.06 160 ASN A N 1
ATOM 1325 C CA . ASN A 1 160 ? -15.621 7.472 10.693 1.00 95.06 160 ASN A CA 1
ATOM 1326 C C . ASN A 1 160 ? -16.671 7.844 9.618 1.00 95.06 160 ASN A C 1
ATOM 1328 O O . ASN A 1 160 ? -17.870 7.626 9.788 1.00 95.06 160 ASN A O 1
ATOM 1332 N N . LEU A 1 161 ? -16.211 8.425 8.507 1.00 97.50 161 LEU A N 1
ATOM 1333 C CA . LEU A 1 161 ? -17.020 8.822 7.355 1.00 97.50 161 LEU A CA 1
ATOM 1334 C C . LEU A 1 161 ? -17.009 7.744 6.263 1.00 97.50 161 LEU A C 1
ATOM 1336 O O . LEU A 1 161 ? -16.120 6.896 6.204 1.00 97.50 161 LEU A O 1
ATOM 1340 N N . LYS A 1 162 ? -17.992 7.803 5.357 1.00 96.69 162 LYS A N 1
ATOM 1341 C CA . LYS A 1 162 ? -18.043 6.939 4.167 1.00 96.69 162 LYS A CA 1
ATOM 1342 C C . LYS A 1 162 ? -16.966 7.336 3.156 1.00 96.69 162 LYS A C 1
ATOM 1344 O O . LYS A 1 162 ? -16.714 8.520 2.947 1.00 96.69 162 LYS A O 1
ATOM 1349 N N . PHE A 1 163 ? -16.393 6.345 2.480 1.00 97.00 163 PHE A N 1
ATOM 1350 C CA . PHE A 1 163 ? -15.397 6.509 1.421 1.00 97.00 163 PHE A CA 1
ATOM 1351 C C . PHE A 1 163 ? -15.594 5.457 0.325 1.00 97.00 163 PHE A C 1
ATOM 1353 O O . PHE A 1 163 ? -16.326 4.484 0.508 1.00 97.00 163 PHE A O 1
ATOM 1360 N N . VAL A 1 164 ? -14.944 5.667 -0.820 1.00 96.00 164 VAL A N 1
ATOM 1361 C CA . VAL A 1 164 ? -14.899 4.690 -1.911 1.00 96.00 164 VAL A CA 1
ATOM 1362 C C . VAL A 1 164 ? -13.828 3.646 -1.570 1.00 96.00 164 VAL A C 1
ATOM 1364 O O . VAL A 1 164 ? -12.679 4.025 -1.346 1.00 96.00 164 VAL A O 1
ATOM 1367 N N . PRO A 1 165 ? -14.164 2.347 -1.503 1.00 95.31 165 PRO A N 1
ATOM 1368 C CA . PRO A 1 165 ? -13.233 1.324 -1.026 1.00 95.31 165 PRO A CA 1
ATOM 1369 C C . PRO A 1 165 ? -12.248 0.838 -2.102 1.00 95.31 165 PRO A C 1
ATOM 1371 O O . PRO A 1 165 ? -11.361 0.041 -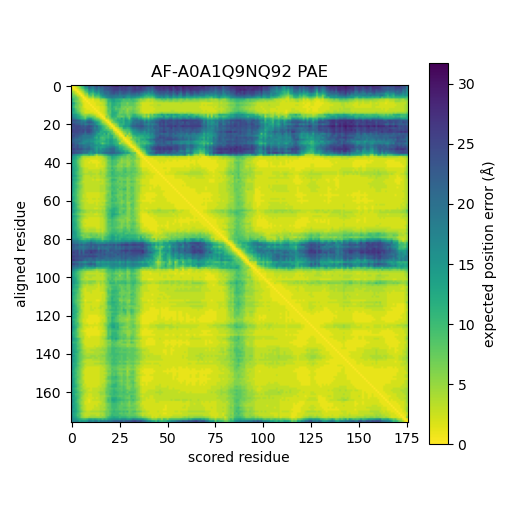1.802 1.00 95.31 165 PRO A O 1
ATOM 1374 N N . PHE A 1 166 ? -12.403 1.283 -3.352 1.00 97.44 166 PHE A N 1
ATOM 1375 C CA . PHE A 1 166 ? -11.575 0.844 -4.468 1.00 97.44 166 PHE A CA 1
ATOM 1376 C C . PHE A 1 166 ? -11.386 1.945 -5.512 1.00 97.44 166 PHE A C 1
ATOM 1378 O O . PHE A 1 166 ? -12.361 2.471 -6.049 1.00 97.44 166 PHE A O 1
ATOM 1385 N N . TYR A 1 167 ? -10.127 2.213 -5.848 1.00 97.31 167 TYR A N 1
ATOM 1386 C CA . TYR A 1 167 ? -9.730 2.947 -7.048 1.00 97.31 167 TYR A CA 1
ATOM 1387 C C . TYR A 1 167 ? -8.757 2.070 -7.846 1.00 97.31 167 TYR A C 1
ATOM 1389 O O . TYR A 1 167 ? -7.826 1.530 -7.241 1.00 97.31 167 TYR A O 1
ATOM 1397 N N . PRO A 1 168 ? -8.932 1.898 -9.170 1.00 96.75 168 PRO A N 1
ATOM 1398 C CA . PRO A 1 168 ? -8.035 1.067 -9.970 1.00 96.75 168 PRO A CA 1
ATOM 1399 C C . PRO A 1 168 ? -6.566 1.493 -9.803 1.00 96.75 168 PRO A C 1
ATOM 1401 O O . PRO A 1 168 ? -6.280 2.679 -9.961 1.00 96.75 168 PRO A O 1
ATOM 1404 N N . PRO A 1 169 ? -5.634 0.575 -9.481 1.00 96.00 169 PRO A N 1
ATOM 1405 C CA . PRO A 1 169 ? -4.222 0.918 -9.325 1.00 96.00 169 PRO A CA 1
ATOM 1406 C C . PRO A 1 169 ? -3.608 1.404 -10.646 1.00 96.00 169 PRO A C 1
ATOM 1408 O O . PRO A 1 169 ? -3.925 0.890 -11.720 1.00 96.00 169 PRO A O 1
ATOM 1411 N N . ILE A 1 170 ? -2.700 2.379 -10.553 1.00 95.94 170 ILE A N 1
ATOM 1412 C CA . ILE A 1 170 ? -2.006 2.992 -11.692 1.00 95.94 170 ILE A CA 1
ATOM 1413 C C . ILE A 1 170 ? -0.516 2.679 -11.568 1.00 95.94 170 ILE A C 1
ATOM 1415 O O . ILE A 1 170 ? 0.141 3.138 -10.633 1.00 95.94 170 ILE A O 1
ATOM 1419 N N . GLY A 1 171 ? 0.025 1.909 -12.513 1.00 93.88 171 GLY A N 1
ATOM 1420 C CA . GLY A 1 171 ? 1.454 1.623 -12.543 1.00 93.88 171 GLY A CA 1
ATOM 1421 C C . GLY A 1 171 ? 1.865 0.430 -13.401 1.00 93.88 171 GLY A C 1
ATOM 1422 O O . GLY A 1 171 ? 1.279 0.161 -14.449 1.00 93.88 171 GLY A O 1
ATOM 1423 N N . THR A 1 172 ? 2.916 -0.267 -12.976 1.00 91.31 172 THR A N 1
ATOM 1424 C CA . THR A 1 172 ? 3.513 -1.406 -13.686 1.00 91.31 172 THR A CA 1
ATOM 1425 C C . THR A 1 172 ? 2.742 -2.692 -13.408 1.00 91.31 172 THR A C 1
ATOM 1427 O O . THR A 1 172 ? 2.484 -3.009 -12.251 1.00 91.31 172 THR A O 1
ATOM 1430 N N . LYS A 1 173 ? 2.401 -3.446 -14.459 1.00 91.38 173 LYS A N 1
ATOM 1431 C CA . LYS A 1 173 ? 1.741 -4.755 -14.343 1.00 91.38 173 LYS A CA 1
ATOM 1432 C C . LYS A 1 173 ? 2.703 -5.841 -13.842 1.00 91.38 173 LYS A C 1
ATOM 1434 O O . LYS A 1 173 ? 3.904 -5.776 -14.102 1.00 91.38 173 LYS A O 1
ATOM 1439 N N . LEU A 1 174 ? 2.156 -6.820 -13.130 1.00 87.25 174 LEU A N 1
ATOM 1440 C CA . LEU A 1 174 ? 2.857 -8.020 -12.669 1.00 87.25 174 LEU A CA 1
ATOM 1441 C C . LEU A 1 174 ? 2.598 -9.210 -13.608 1.00 87.25 174 LEU A C 1
ATOM 1443 O O . LEU A 1 174 ? 1.590 -9.219 -14.320 1.00 87.25 174 LEU A O 1
ATOM 1447 N N . GLU A 1 175 ? 3.518 -10.181 -13.627 1.00 74.00 175 GLU A N 1
ATOM 1448 C CA . GLU A 1 175 ? 3.296 -11.480 -14.280 1.00 74.00 175 GLU A 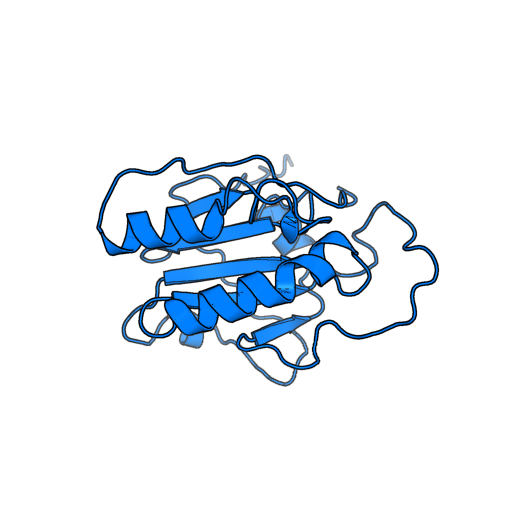CA 1
ATOM 1449 C C . GLU A 1 175 ? 2.395 -12.312 -13.366 1.00 74.00 175 GLU A C 1
ATOM 1451 O O . GLU A 1 175 ? 2.730 -12.521 -12.198 1.00 74.00 175 GLU A O 1
ATOM 1456 N N . ASN A 1 176 ? 1.251 -12.753 -13.889 1.00 58.16 176 ASN A N 1
ATOM 1457 C CA . ASN A 1 176 ? 0.317 -13.641 -13.196 1.00 58.16 176 ASN A CA 1
ATOM 1458 C C . ASN A 1 176 ? 0.343 -15.028 -13.829 1.00 58.16 176 ASN A C 1
ATOM 1460 O O . ASN A 1 176 ? 0.350 -15.084 -15.081 1.00 58.16 176 ASN A O 1
#

Secondary structure (DSSP, 8-state):
---------TTPBP-------SS----TTTTTSSS-PEEEEEEE-TT-HHHHHTHHHHHHHHHHTTTTEEEEEEE--GGGBSS---------TTTT-SSEEE-S--HHHHHHTT--EESEEEEEETTEEEEEE-S-S-TT-GGG----HHHHHHHHHHTT----SEE---SEEBP-

Mean predicted aligned error: 7.25 Å

Foldseek 3Di:
DDPPQQAADFFDFADDDQDFPDPDGPDPVVCPDDPDAKEKEWEAAQLWLLRLLCQVVQQVLCVVCVVRYAYEYEHEDPQFFPDDRDPDPRPGSPPDHPHYYGPHDDPVVCSSNVPFFPGKMWIGDVRGTQAIAAQFDDSNCVVPTPGRQVSVVVVCVVVVHDDDRYDHYDTGGTHD